Protein AF-A0AAU4ZSV8-F1 (afdb_monomer)

Foldseek 3Di:
DDDDDDDDDDDDDDDDDDDDDDDDDDDDDDDDDDDDDDDDDDDDDDPDDDDPDDDDADPPFFKKWWFQFWDDDPHATLAGGATDIFDFLFEEEEEEDPSLNSVVVVCQLQLVDATPDTWIDGHPDTSHNPHNVVSLVQQEFEDDPDLPADQQDALLVSLLVLCPSVDPDDPVCVVVVPPVNVVVVVVLSVLLCVLCVLLVNNVRRGPGLNPDDPLSSLSSSVSSRVSSVGQEYEAEASCPPHDPVSSVSNLVSLQCCSVVSSHTYYYYDHPLVSCLSGGQKYWYGGSNYTDDIGGSVVLVPDPSNVVRVVVVVVVPDPDDDDDDDDDDDDDDDDDDD

Radius of gyration: 32.21 Å; Cα contacts (8 Å, |Δi|>4): 499; chains: 1; bounding box: 97×113×86 Å

Structure (mmCIF, N/CA/C/O backbone):
data_AF-A0AAU4ZSV8-F1
#
_entry.id   AF-A0AAU4ZSV8-F1
#
loop_
_atom_site.group_PDB
_atom_site.id
_atom_site.type_symbol
_atom_site.label_atom_id
_atom_site.label_alt_id
_atom_site.label_comp_id
_atom_site.label_asym_id
_atom_site.label_entity_id
_atom_site.label_seq_id
_atom_site.pdbx_PDB_ins_code
_atom_site.Cartn_x
_atom_site.Cartn_y
_atom_site.Cartn_z
_atom_site.occupancy
_atom_site.B_iso_or_equiv
_atom_site.auth_seq_id
_atom_site.auth_comp_id
_atom_site.auth_asym_id
_atom_site.auth_atom_id
_atom_site.pdbx_PDB_model_num
ATOM 1 N N . MET A 1 1 ? 31.185 29.559 59.739 1.00 32.91 1 MET A N 1
ATOM 2 C CA . MET A 1 1 ? 29.757 29.385 60.068 1.00 32.91 1 MET A CA 1
ATOM 3 C C . MET A 1 1 ? 29.045 28.946 58.800 1.00 32.91 1 MET A C 1
ATOM 5 O O . MET A 1 1 ? 29.068 29.716 57.849 1.00 32.91 1 MET A O 1
ATOM 9 N N . PRO A 1 2 ? 28.489 27.732 58.768 1.00 52.72 2 PRO A N 1
ATOM 10 C CA . PRO A 1 2 ? 29.265 26.474 58.773 1.00 52.72 2 PRO A CA 1
ATOM 11 C C . PRO A 1 2 ? 28.977 25.647 57.489 1.00 52.72 2 PRO A C 1
ATOM 13 O O . PRO A 1 2 ? 27.944 25.868 56.868 1.00 52.72 2 PRO A O 1
ATOM 16 N N . SER A 1 3 ? 29.928 24.905 56.898 1.00 34.00 3 SER A N 1
ATOM 17 C CA . SER A 1 3 ? 30.428 23.557 57.286 1.00 34.00 3 SER A CA 1
ATOM 18 C C . SER A 1 3 ? 29.314 22.492 57.110 1.00 34.00 3 SER A C 1
ATOM 20 O O . SER A 1 3 ? 28.167 22.771 57.426 1.00 34.00 3 SER A O 1
ATOM 22 N N . ASP A 1 4 ? 29.461 21.322 56.481 1.00 36.94 4 ASP A N 1
ATOM 23 C CA . ASP A 1 4 ? 30.492 20.280 56.542 1.00 36.94 4 ASP A CA 1
ATOM 24 C C . ASP A 1 4 ? 30.118 19.172 55.503 1.00 36.94 4 ASP A C 1
ATOM 26 O O . ASP A 1 4 ? 28.938 18.975 55.227 1.00 36.94 4 ASP A O 1
ATOM 30 N N . VAL A 1 5 ? 31.063 18.597 54.740 1.00 38.91 5 VAL A N 1
ATOM 31 C CA . VAL A 1 5 ? 31.735 17.281 54.950 1.00 38.91 5 VAL A CA 1
ATOM 32 C C . VAL A 1 5 ? 31.124 16.124 54.136 1.00 38.91 5 VAL A C 1
ATOM 34 O O . VAL A 1 5 ? 30.004 15.682 54.363 1.00 38.91 5 VAL A O 1
ATOM 37 N N . MET A 1 6 ? 31.937 15.610 53.204 1.00 39.19 6 MET A N 1
ATOM 38 C CA . MET A 1 6 ? 31.910 14.228 52.696 1.00 39.19 6 MET A CA 1
ATOM 39 C C . MET A 1 6 ? 32.447 13.275 53.776 1.00 39.19 6 MET A C 1
ATOM 41 O O . MET A 1 6 ? 33.312 13.683 54.550 1.00 39.19 6 MET A O 1
ATOM 45 N N . PRO A 1 7 ? 32.099 11.981 53.739 1.00 48.94 7 PRO A N 1
ATOM 46 C CA . PRO A 1 7 ? 33.181 11.063 53.383 1.00 48.94 7 PRO A CA 1
ATOM 47 C C . PRO A 1 7 ? 32.778 9.912 52.453 1.00 48.94 7 PRO A C 1
ATOM 49 O O . PRO A 1 7 ? 31.610 9.572 52.277 1.00 48.94 7 PRO A O 1
ATOM 52 N N . SER A 1 8 ? 33.831 9.366 51.854 1.00 37.56 8 SER A N 1
ATOM 53 C CA . SER A 1 8 ? 33.940 8.234 50.946 1.00 37.56 8 SER A CA 1
ATOM 54 C C . SER A 1 8 ? 33.959 6.866 51.647 1.00 37.56 8 SER A C 1
ATOM 56 O O . SER A 1 8 ? 34.106 6.772 52.862 1.00 37.56 8 SER A O 1
ATOM 58 N N . ASP A 1 9 ? 33.935 5.848 50.780 1.00 35.59 9 ASP A N 1
ATOM 59 C CA . ASP A 1 9 ? 34.507 4.495 50.883 1.00 35.59 9 ASP A CA 1
ATOM 60 C C . ASP A 1 9 ? 33.627 3.314 51.307 1.00 35.59 9 ASP A C 1
ATOM 62 O O . ASP A 1 9 ? 33.015 3.280 52.371 1.00 35.59 9 ASP A O 1
ATOM 66 N N . GLY A 1 10 ? 33.679 2.279 50.454 1.00 30.75 10 GLY A N 1
ATOM 67 C CA . GLY A 1 10 ? 33.369 0.899 50.818 1.00 30.75 10 GLY A CA 1
ATOM 68 C C . GLY A 1 10 ? 32.879 -0.003 49.678 1.00 30.75 10 GLY A C 1
ATOM 69 O O . GLY A 1 10 ? 31.715 -0.380 49.660 1.00 30.75 10 GLY A O 1
ATOM 70 N N . THR A 1 11 ? 33.770 -0.416 48.773 1.00 39.50 11 THR A N 1
ATOM 71 C CA . THR A 1 11 ? 33.741 -1.753 48.123 1.00 39.50 11 THR A CA 1
ATOM 72 C C . THR A 1 11 ? 34.948 -2.534 48.660 1.00 39.50 11 THR A C 1
ATOM 74 O O . THR A 1 11 ? 35.960 -1.870 48.917 1.00 39.50 11 THR A O 1
ATOM 77 N N . PRO A 1 12 ? 34.915 -3.876 48.836 1.00 46.34 12 PRO A N 1
ATOM 78 C CA . PRO A 1 12 ? 35.133 -4.786 47.687 1.00 46.34 12 PRO A CA 1
ATOM 79 C C . PRO A 1 12 ? 34.510 -6.214 47.784 1.00 46.34 12 PRO A C 1
ATOM 81 O O . PRO A 1 12 ? 34.079 -6.611 48.860 1.00 46.34 12 PRO A O 1
ATOM 84 N N . SER A 1 13 ? 34.514 -6.926 46.630 1.00 34.72 13 SER A N 1
ATOM 85 C CA . SER A 1 13 ? 34.802 -8.377 46.362 1.00 34.72 13 SER A CA 1
ATOM 86 C C . SER A 1 13 ? 34.185 -9.481 47.242 1.00 34.72 13 SER A C 1
ATOM 88 O O . SER A 1 13 ? 34.079 -9.310 48.445 1.00 34.72 13 SER A O 1
ATOM 90 N N . ASP A 1 14 ? 33.906 -10.720 46.837 1.00 35.28 14 ASP A N 1
ATOM 91 C CA . ASP A 1 14 ? 33.955 -11.577 45.635 1.00 35.28 14 ASP A CA 1
ATOM 92 C C . ASP A 1 14 ? 33.263 -12.893 46.098 1.00 35.28 14 ASP A C 1
ATOM 94 O O . ASP A 1 14 ? 33.242 -13.150 47.302 1.00 35.28 14 ASP A O 1
ATOM 98 N N . ASP A 1 15 ? 32.683 -13.696 45.196 1.00 33.19 15 ASP A N 1
ATOM 99 C CA . ASP A 1 15 ? 32.822 -15.176 45.151 1.00 33.19 15 ASP A CA 1
ATOM 100 C C . ASP A 1 15 ? 31.687 -15.865 44.365 1.00 33.19 15 ASP A C 1
ATOM 102 O O . ASP A 1 15 ? 30.515 -15.885 44.745 1.00 33.19 15 ASP A O 1
ATOM 106 N N . GLU A 1 16 ? 32.100 -16.477 43.256 1.00 37.03 16 GLU A N 1
ATOM 107 C CA . GLU A 1 16 ? 31.465 -17.596 42.544 1.00 37.03 16 GLU A CA 1
ATOM 108 C C . GLU A 1 16 ? 31.537 -18.880 43.412 1.00 37.03 16 GLU A C 1
ATOM 110 O O . GLU A 1 16 ? 32.398 -18.946 44.296 1.00 37.03 16 GLU A O 1
ATOM 115 N N . PRO A 1 17 ? 30.710 -19.932 43.193 1.00 44.22 17 PRO A N 1
ATOM 116 C CA . PRO A 1 17 ? 31.044 -20.894 42.124 1.00 44.22 17 PRO A CA 1
ATOM 117 C C . PRO A 1 17 ? 29.861 -21.651 41.456 1.00 44.22 17 PRO A C 1
ATOM 119 O O . PRO A 1 17 ? 28.864 -21.998 42.090 1.00 44.22 17 PRO A O 1
ATOM 122 N N . ASP A 1 18 ? 30.047 -22.011 40.180 1.00 40.09 18 ASP A N 1
ATOM 123 C CA . ASP A 1 18 ? 29.490 -23.210 39.510 1.00 40.09 18 ASP A CA 1
ATOM 124 C C . ASP A 1 18 ? 30.237 -24.474 40.000 1.00 40.09 18 ASP A C 1
ATOM 126 O O . ASP A 1 18 ? 31.448 -24.396 40.245 1.00 40.09 18 ASP A O 1
ATOM 130 N N . PRO A 1 19 ? 29.576 -25.641 40.191 1.00 43.97 19 PRO A N 1
ATOM 131 C CA . PRO A 1 19 ? 29.863 -26.741 39.254 1.00 43.97 19 PRO A CA 1
ATOM 132 C C . PRO A 1 19 ? 28.740 -27.793 39.018 1.00 43.97 19 PRO A C 1
ATOM 134 O O . PRO A 1 19 ? 28.070 -28.265 39.935 1.00 43.97 19 PRO A O 1
ATOM 137 N N . ALA A 1 20 ? 28.749 -28.324 37.786 1.00 33.97 20 ALA A N 1
ATOM 138 C CA . ALA A 1 20 ? 28.689 -29.755 37.407 1.00 33.97 20 ALA A CA 1
ATOM 139 C C . ALA A 1 20 ? 27.344 -30.515 37.219 1.00 33.97 20 ALA A C 1
ATOM 141 O O . ALA A 1 20 ? 26.600 -30.831 38.143 1.00 33.97 20 ALA A O 1
ATOM 142 N N . ARG A 1 21 ? 27.168 -31.010 35.976 1.00 37.53 21 ARG A N 1
ATOM 143 C CA . ARG A 1 21 ? 26.651 -32.360 35.623 1.00 37.53 21 ARG A CA 1
ATOM 144 C C . ARG A 1 21 ? 27.741 -33.407 35.946 1.00 37.53 21 ARG A C 1
ATOM 146 O O . ARG A 1 21 ? 28.908 -33.046 35.785 1.00 37.53 21 ARG A O 1
ATOM 153 N N . PRO A 1 22 ? 27.445 -34.675 36.321 1.00 42.78 22 PRO A N 1
ATOM 154 C CA . PRO A 1 22 ? 27.012 -35.719 35.362 1.00 42.78 22 PRO A CA 1
ATOM 155 C C . PRO A 1 22 ? 26.099 -36.814 35.979 1.00 42.78 22 PRO A C 1
ATOM 157 O O . PRO A 1 22 ? 25.961 -36.892 37.191 1.00 42.78 22 PRO A O 1
ATOM 160 N N . ASP A 1 23 ? 25.452 -37.667 35.174 1.00 31.78 23 ASP A N 1
ATOM 161 C CA . ASP A 1 23 ? 25.856 -39.081 35.052 1.00 31.78 23 ASP A CA 1
ATOM 162 C C . ASP A 1 23 ? 24.967 -39.860 34.068 1.00 31.78 23 ASP A C 1
ATOM 164 O O . ASP A 1 23 ? 23.763 -39.646 33.927 1.00 31.78 23 ASP A O 1
ATOM 168 N N . SER A 1 24 ? 25.621 -40.790 33.391 1.00 33.59 24 SER A N 1
ATOM 169 C CA . SER A 1 24 ? 25.102 -41.729 32.411 1.00 33.59 24 SER A CA 1
ATOM 170 C C . SER A 1 24 ? 25.393 -43.136 32.917 1.00 33.59 24 SER A C 1
ATOM 172 O O . SER A 1 24 ? 26.557 -43.495 33.052 1.00 33.59 24 SER A O 1
ATOM 174 N N . ARG A 1 25 ? 24.357 -43.950 33.134 1.00 32.38 25 ARG A N 1
ATOM 175 C CA . ARG A 1 25 ? 24.425 -45.419 33.266 1.00 32.38 25 ARG A CA 1
ATOM 176 C C . ARG A 1 25 ? 23.140 -45.966 32.640 1.00 32.38 25 ARG A C 1
ATOM 178 O O . ARG A 1 25 ? 22.057 -45.562 33.042 1.00 32.38 25 ARG A O 1
ATOM 185 N N . GLN A 1 26 ? 23.183 -46.589 31.461 1.00 34.34 26 GLN A N 1
ATOM 186 C CA . GLN A 1 26 ? 23.530 -47.999 31.238 1.00 34.34 26 GLN A CA 1
ATOM 187 C C . GLN A 1 26 ? 22.908 -48.920 32.288 1.00 34.34 26 GLN A C 1
ATOM 189 O O . GLN A 1 26 ? 23.418 -49.004 33.396 1.00 34.34 26 GLN A O 1
ATOM 194 N N . ASP A 1 27 ? 21.871 -49.651 31.878 1.00 30.72 27 ASP A N 1
ATOM 195 C CA . ASP A 1 27 ? 21.850 -51.086 32.123 1.00 30.72 27 ASP A CA 1
ATOM 196 C C . ASP A 1 27 ? 21.334 -51.834 30.891 1.00 30.72 27 ASP A C 1
ATOM 198 O O . ASP A 1 27 ? 20.371 -51.451 30.224 1.00 30.72 27 ASP A O 1
ATOM 202 N N . LEU A 1 28 ? 22.113 -52.859 30.570 1.00 32.75 28 LEU A N 1
ATOM 203 C CA . LEU A 1 28 ? 22.012 -53.801 29.470 1.00 32.75 28 LEU A CA 1
ATOM 204 C C . LEU A 1 28 ? 21.255 -55.050 29.960 1.00 32.75 28 LEU A C 1
ATOM 206 O O . LEU A 1 28 ? 21.033 -55.223 31.155 1.00 32.75 28 LEU A O 1
ATOM 210 N N . THR A 1 29 ? 21.054 -55.994 29.034 1.00 32.53 29 THR A N 1
ATOM 211 C CA . THR A 1 29 ? 20.611 -57.397 29.226 1.00 32.53 29 THR A CA 1
ATOM 212 C C . THR A 1 29 ? 19.084 -57.560 29.257 1.00 32.53 29 THR A C 1
ATOM 214 O O . THR A 1 29 ? 18.384 -56.775 29.874 1.00 32.53 29 THR A O 1
ATOM 217 N N . THR A 1 30 ? 18.441 -58.503 28.566 1.00 31.06 30 THR A N 1
ATOM 218 C CA . THR A 1 30 ? 18.839 -59.721 27.829 1.00 31.06 30 THR A CA 1
ATOM 219 C C . THR A 1 30 ? 17.576 -60.110 27.034 1.00 31.06 30 THR A C 1
ATOM 221 O O . THR A 1 30 ? 16.474 -60.021 27.557 1.00 31.06 30 THR A O 1
ATOM 224 N N . GLY A 1 31 ? 17.624 -60.382 25.731 1.00 28.80 31 GLY A N 1
ATOM 225 C CA . GLY A 1 31 ? 17.992 -61.688 25.190 1.00 28.80 31 GLY A CA 1
ATOM 226 C C . GLY A 1 31 ? 16.752 -62.568 24.964 1.00 28.80 31 GLY A C 1
ATOM 227 O O . GLY A 1 31 ? 16.153 -63.035 25.923 1.00 28.80 31 GLY A O 1
ATOM 228 N N . SER A 1 32 ? 16.377 -62.814 23.706 1.00 33.34 32 SER A N 1
ATOM 229 C CA . SER A 1 32 ? 16.295 -64.168 23.119 1.00 33.34 32 SER A CA 1
ATOM 230 C C . SER A 1 32 ? 15.542 -64.184 21.784 1.00 33.34 32 SER A C 1
ATOM 232 O O . SER A 1 32 ? 14.409 -63.730 21.650 1.00 33.34 32 SER A O 1
ATOM 234 N N . ASP A 1 33 ? 16.251 -64.728 20.798 1.00 35.62 33 ASP A N 1
ATOM 235 C CA . ASP A 1 33 ? 15.819 -65.135 19.468 1.00 35.62 33 ASP A CA 1
ATOM 236 C C . ASP A 1 33 ? 14.618 -66.092 19.469 1.00 35.62 33 ASP A C 1
ATOM 238 O O . ASP A 1 33 ? 14.484 -66.929 20.359 1.00 35.62 33 ASP A O 1
ATOM 242 N N . THR A 1 34 ? 13.836 -66.089 18.380 1.00 36.25 34 THR A N 1
ATOM 243 C CA . THR A 1 34 ? 13.735 -67.259 17.472 1.00 36.25 34 THR A CA 1
ATOM 244 C C . THR A 1 34 ? 12.861 -66.987 16.233 1.00 36.25 34 THR A C 1
ATOM 246 O O . THR A 1 34 ? 11.638 -67.005 16.260 1.00 36.25 34 THR A O 1
ATOM 249 N N . ASN A 1 35 ? 13.548 -66.748 15.114 1.00 32.19 35 ASN A N 1
ATOM 250 C CA . ASN A 1 35 ? 13.388 -67.361 13.785 1.00 32.19 35 ASN A CA 1
ATOM 251 C C . ASN A 1 35 ? 12.066 -68.093 13.408 1.00 32.19 35 ASN A C 1
ATOM 253 O O . ASN A 1 35 ? 11.817 -69.189 13.911 1.00 32.19 35 ASN A O 1
ATOM 257 N N . ARG A 1 36 ? 11.371 -67.628 12.348 1.00 32.12 36 ARG A N 1
ATOM 258 C CA . ARG A 1 36 ? 11.059 -68.456 11.149 1.00 32.12 36 ARG A CA 1
ATOM 259 C C . ARG A 1 36 ? 10.462 -67.675 9.962 1.00 32.12 36 ARG A C 1
ATOM 261 O O . ARG A 1 36 ? 9.366 -67.145 10.046 1.00 32.12 36 ARG A O 1
ATOM 268 N N . SER A 1 37 ? 11.208 -67.720 8.853 1.00 33.19 37 SER A N 1
ATOM 269 C CA . SER A 1 37 ? 10.811 -68.038 7.461 1.00 33.19 37 SER A CA 1
ATOM 270 C C . SER A 1 37 ? 9.608 -67.340 6.785 1.00 33.19 37 SER A C 1
ATOM 272 O O . SER A 1 37 ? 8.468 -67.478 7.208 1.00 33.19 37 SER A O 1
ATOM 274 N N . GLY A 1 38 ? 9.886 -66.687 5.641 1.00 31.36 38 GLY A N 1
ATOM 275 C CA . GLY A 1 38 ? 8.935 -65.964 4.772 1.00 31.36 38 GLY A CA 1
ATOM 276 C C . GLY A 1 38 ? 7.914 -66.818 3.992 1.00 31.36 38 GLY A C 1
ATOM 277 O O . GLY A 1 38 ? 7.839 -68.032 4.178 1.00 31.36 38 GLY A O 1
ATOM 278 N N . PRO A 1 39 ? 7.131 -66.186 3.090 1.00 40.00 39 PRO A N 1
ATOM 279 C CA . PRO A 1 39 ? 7.634 -66.004 1.725 1.00 40.00 39 PRO A CA 1
ATOM 280 C C . PRO A 1 39 ? 7.344 -64.630 1.088 1.00 40.00 39 PRO A C 1
ATOM 282 O O . PRO A 1 39 ? 6.506 -63.843 1.517 1.00 40.00 39 PRO A O 1
ATOM 285 N N . THR A 1 40 ? 8.076 -64.387 0.006 1.00 37.94 40 THR A N 1
ATOM 286 C CA . THR A 1 40 ? 8.015 -63.275 -0.943 1.00 37.94 40 THR A CA 1
ATOM 287 C C . THR A 1 40 ? 6.647 -63.111 -1.617 1.00 37.94 40 THR A C 1
ATOM 289 O O . THR A 1 40 ? 6.155 -64.041 -2.253 1.00 37.94 40 THR A O 1
ATOM 292 N N . ARG A 1 41 ? 6.086 -61.889 -1.604 1.00 34.31 41 ARG A N 1
ATOM 293 C CA . ARG A 1 41 ? 5.177 -61.399 -2.656 1.00 34.31 41 ARG A CA 1
ATOM 294 C C . ARG A 1 41 ? 5.368 -59.903 -2.938 1.00 34.31 41 ARG A C 1
ATOM 296 O O . ARG A 1 41 ? 5.374 -59.067 -2.046 1.00 34.31 41 ARG A O 1
ATOM 303 N N . SER A 1 42 ? 5.543 -59.662 -4.232 1.00 32.81 42 SER A N 1
ATOM 304 C CA . SER A 1 42 ? 5.572 -58.433 -5.025 1.00 32.81 42 SER A CA 1
ATOM 305 C C . SER A 1 42 ? 4.822 -57.202 -4.490 1.00 32.81 42 SER A C 1
ATOM 307 O O . SER A 1 42 ? 3.629 -57.272 -4.208 1.00 32.81 42 SER A O 1
ATOM 309 N N . GLY A 1 43 ? 5.546 -56.074 -4.489 1.00 36.56 43 GLY A N 1
ATOM 310 C CA . GLY A 1 43 ? 5.166 -54.811 -5.131 1.00 36.56 43 GLY A CA 1
ATOM 311 C C . GLY A 1 43 ? 3.946 -54.069 -4.603 1.00 36.56 43 GLY A C 1
ATOM 312 O O . GLY A 1 43 ? 2.842 -54.434 -4.966 1.00 36.56 43 GLY A O 1
ATOM 313 N N . HIS A 1 44 ? 4.172 -52.971 -3.873 1.00 37.09 44 HIS A N 1
ATOM 314 C CA . HIS A 1 44 ? 3.361 -51.742 -3.886 1.00 37.09 44 HIS A CA 1
ATOM 315 C C . HIS A 1 44 ? 4.271 -50.579 -3.451 1.00 37.09 44 HIS A C 1
ATOM 317 O O . HIS A 1 44 ? 4.498 -50.340 -2.265 1.00 37.09 44 HIS A O 1
ATOM 323 N N . THR A 1 45 ? 4.853 -49.889 -4.430 1.00 40.31 45 THR A N 1
ATOM 324 C CA . THR A 1 45 ? 5.432 -48.555 -4.257 1.00 40.31 45 THR A CA 1
ATOM 325 C C . THR A 1 45 ? 4.317 -47.606 -3.827 1.00 40.31 45 THR A C 1
ATOM 327 O O . THR A 1 45 ? 3.246 -47.570 -4.430 1.00 40.31 45 THR A O 1
ATOM 330 N N . ARG A 1 46 ? 4.562 -46.870 -2.743 1.00 38.75 46 ARG A N 1
ATOM 331 C CA . ARG A 1 46 ? 3.696 -45.791 -2.263 1.00 38.75 46 ARG A CA 1
ATOM 332 C C . ARG A 1 46 ? 3.578 -44.741 -3.377 1.00 38.75 46 ARG A C 1
ATOM 334 O O . ARG A 1 46 ? 4.624 -44.365 -3.902 1.00 38.75 46 ARG A O 1
ATOM 341 N N . PRO A 1 47 ? 2.380 -44.261 -3.747 1.00 41.84 47 PRO A N 1
ATOM 342 C CA . PRO A 1 47 ? 2.307 -43.034 -4.512 1.00 41.84 47 PRO A CA 1
ATOM 343 C C . PRO A 1 47 ? 2.706 -41.883 -3.591 1.00 41.84 47 PRO A C 1
ATOM 345 O O . PRO A 1 47 ? 2.198 -41.766 -2.472 1.00 41.84 47 PRO A O 1
ATOM 348 N N . ASP A 1 48 ? 3.665 -41.098 -4.071 1.00 43.16 48 ASP A N 1
ATOM 349 C CA . ASP A 1 48 ? 4.083 -39.823 -3.510 1.00 43.16 48 ASP A CA 1
ATOM 350 C C . ASP A 1 48 ? 2.867 -38.980 -3.125 1.00 43.16 48 ASP A C 1
ATOM 352 O O . ASP A 1 48 ? 1.914 -38.827 -3.895 1.00 43.16 48 ASP A O 1
ATOM 356 N N . SER A 1 49 ? 2.906 -38.436 -1.911 1.00 42.47 49 SER A N 1
ATOM 357 C CA . SER A 1 49 ? 1.980 -37.398 -1.481 1.00 42.47 49 SER A CA 1
ATOM 358 C C . SER A 1 49 ? 2.018 -36.249 -2.496 1.00 42.47 49 SER A C 1
ATOM 360 O O . SER A 1 49 ? 3.116 -35.818 -2.862 1.00 42.47 49 SER A O 1
ATOM 362 N N . PRO A 1 50 ? 0.866 -35.732 -2.954 1.00 43.75 50 PRO A N 1
ATOM 363 C CA . PRO A 1 50 ? 0.867 -34.584 -3.843 1.00 43.75 50 PRO A CA 1
ATOM 364 C C . PRO A 1 50 ? 1.489 -33.371 -3.123 1.00 43.75 50 PRO A C 1
ATOM 366 O O . PRO A 1 50 ? 1.391 -33.270 -1.893 1.00 43.75 50 PRO A O 1
ATOM 369 N N . PRO A 1 51 ? 2.151 -32.459 -3.861 1.00 45.31 51 PRO A N 1
ATOM 370 C CA . PRO A 1 51 ? 2.632 -31.197 -3.302 1.00 45.31 51 PRO A CA 1
ATOM 371 C C . PRO A 1 51 ? 1.464 -30.428 -2.661 1.00 45.31 51 PRO A C 1
ATOM 373 O O . PRO A 1 51 ? 0.318 -30.641 -3.065 1.00 45.31 51 PRO A O 1
ATOM 376 N N . PRO A 1 52 ? 1.722 -29.559 -1.663 1.00 42.25 52 PRO A N 1
ATOM 377 C CA . PRO A 1 52 ? 0.661 -28.861 -0.946 1.00 42.25 52 PRO A CA 1
ATOM 378 C C . PRO A 1 52 ? -0.238 -28.126 -1.942 1.00 42.25 52 PRO A C 1
ATOM 380 O O . PRO A 1 52 ? 0.237 -27.300 -2.724 1.00 42.25 52 PRO A O 1
ATOM 383 N N . GLU A 1 53 ? -1.523 -28.488 -1.935 1.00 37.41 53 GLU A N 1
ATOM 384 C CA . GLU A 1 53 ? -2.553 -27.887 -2.772 1.00 37.41 53 GLU A CA 1
ATOM 385 C C . GLU A 1 53 ? -2.519 -26.369 -2.608 1.00 37.41 53 GLU A C 1
ATOM 387 O O . GLU A 1 53 ? -2.622 -25.829 -1.506 1.00 37.41 53 GLU A O 1
ATOM 392 N N . SER A 1 54 ? -2.340 -25.694 -3.741 1.00 45.97 54 SER A N 1
ATOM 393 C CA . SER A 1 54 ? -2.414 -24.250 -3.863 1.00 45.97 54 SER A CA 1
ATOM 394 C C . SER A 1 54 ? -3.710 -23.741 -3.246 1.00 45.97 54 SER A C 1
ATOM 396 O O . SER A 1 54 ? -4.792 -24.203 -3.616 1.00 45.97 54 SER A O 1
ATOM 398 N N . THR A 1 55 ? -3.596 -22.763 -2.354 1.00 41.09 55 THR A N 1
ATOM 399 C CA . THR A 1 55 ? -4.703 -22.006 -1.777 1.00 41.09 55 THR A CA 1
ATOM 400 C C . THR A 1 55 ? -5.660 -21.561 -2.884 1.00 41.09 55 THR A C 1
ATOM 402 O O . THR A 1 55 ? -5.329 -20.701 -3.701 1.00 41.09 55 THR A O 1
ATOM 405 N N . SER A 1 56 ? -6.832 -22.189 -2.952 1.00 40.00 56 SER A N 1
ATOM 406 C CA . SER A 1 56 ? -7.908 -21.804 -3.866 1.00 40.00 56 SER A CA 1
ATOM 407 C C . SER A 1 56 ? -8.236 -20.317 -3.663 1.00 40.00 56 SER A C 1
ATOM 409 O O . SER A 1 56 ? -8.354 -19.899 -2.508 1.00 40.00 56 SER A O 1
ATOM 411 N N . PRO A 1 57 ? -8.395 -19.504 -4.723 1.00 43.31 57 PRO A N 1
ATOM 412 C CA . PRO A 1 57 ? -8.737 -18.096 -4.564 1.00 43.31 57 PRO A CA 1
ATOM 413 C C . PRO A 1 57 ? -10.085 -17.959 -3.849 1.00 43.31 57 PRO A C 1
ATOM 415 O O . PRO A 1 57 ? -11.073 -18.585 -4.237 1.00 43.31 57 PRO A O 1
ATOM 418 N N . SER A 1 58 ? -10.126 -17.127 -2.807 1.00 46.81 58 SER A N 1
ATOM 419 C CA . SER A 1 58 ? -11.367 -16.722 -2.149 1.00 46.81 58 SER A CA 1
ATOM 420 C C . SER A 1 58 ? -12.305 -16.089 -3.193 1.00 46.81 58 SER A C 1
ATOM 422 O O . SER A 1 58 ? -11.895 -15.130 -3.850 1.00 46.81 58 SER A O 1
ATOM 424 N N . PRO A 1 59 ? -13.547 -16.578 -3.366 1.00 52.56 59 PRO A N 1
ATOM 425 C CA . PRO A 1 59 ? -14.418 -16.206 -4.490 1.00 52.56 59 PRO A CA 1
ATOM 426 C C . PRO A 1 59 ? -14.864 -14.728 -4.530 1.00 52.56 59 PRO A C 1
ATOM 428 O O . PRO A 1 59 ? -15.438 -14.308 -5.531 1.00 52.56 59 PRO A O 1
ATOM 431 N N . ASP A 1 60 ? -14.583 -13.931 -3.492 1.00 76.44 60 ASP A N 1
ATOM 432 C CA . ASP A 1 60 ? -15.040 -12.536 -3.361 1.00 76.44 60 ASP A CA 1
ATOM 433 C C . ASP A 1 60 ? -14.014 -11.459 -3.770 1.00 76.44 60 ASP A C 1
ATOM 435 O O . ASP A 1 60 ? -14.371 -10.276 -3.860 1.00 76.44 60 ASP A O 1
ATOM 439 N N . VAL A 1 61 ? -12.748 -11.817 -4.028 1.00 87.38 61 VAL A N 1
ATOM 440 C CA . VAL A 1 61 ? -11.742 -10.837 -4.474 1.00 87.38 61 VAL A CA 1
ATOM 441 C C . VAL A 1 61 ? -11.638 -10.832 -5.994 1.00 87.38 61 VAL A C 1
ATOM 443 O O . VAL A 1 61 ? -11.280 -11.847 -6.588 1.00 87.38 61 VAL A O 1
ATOM 446 N N . PRO A 1 62 ? -11.917 -9.700 -6.658 1.00 92.88 62 PRO A N 1
ATOM 447 C CA . PRO A 1 62 ? -11.786 -9.636 -8.100 1.00 92.88 62 PRO A CA 1
ATOM 448 C C . PRO A 1 62 ? -10.310 -9.505 -8.522 1.00 92.88 62 PRO A C 1
ATOM 450 O O . PRO A 1 62 ? -9.514 -8.887 -7.807 1.00 92.88 62 PRO A O 1
ATOM 453 N N . PRO A 1 63 ? -9.926 -10.048 -9.690 1.00 95.94 63 PRO A N 1
ATOM 454 C CA . PRO A 1 63 ? -8.602 -9.819 -10.259 1.00 95.94 63 PRO A CA 1
ATOM 455 C C . PRO A 1 63 ? -8.438 -8.356 -10.691 1.00 95.94 63 PRO A C 1
ATOM 457 O O . PRO A 1 63 ? -9.416 -7.680 -11.028 1.00 95.94 63 PRO A O 1
ATOM 460 N N . LEU A 1 64 ? -7.191 -7.884 -10.739 1.00 97.94 64 LEU A N 1
ATOM 461 C CA . LEU A 1 64 ? -6.832 -6.624 -11.392 1.00 97.94 64 LEU A CA 1
ATOM 462 C C . LEU A 1 64 ? -6.131 -6.940 -12.714 1.00 97.94 64 LEU A C 1
ATOM 464 O O . LEU A 1 64 ? -5.106 -7.618 -12.716 1.00 97.94 64 LEU A O 1
ATOM 468 N N . HIS A 1 65 ? -6.646 -6.415 -13.818 1.00 98.25 65 HIS A N 1
ATOM 469 C CA . HIS A 1 65 ? -6.023 -6.510 -15.133 1.00 98.25 65 HIS A CA 1
ATOM 470 C C . HIS A 1 65 ? -5.539 -5.135 -15.573 1.00 98.25 65 HIS A C 1
ATOM 472 O O . HIS A 1 65 ? -6.331 -4.201 -15.679 1.00 98.25 65 HIS A O 1
ATOM 478 N N . VAL A 1 66 ? -4.250 -5.028 -15.867 1.00 98.19 66 VAL A N 1
ATOM 479 C CA . VAL A 1 66 ? -3.643 -3.863 -16.508 1.00 98.19 66 VAL A CA 1
ATOM 480 C C . VAL A 1 66 ? -3.323 -4.263 -17.940 1.00 98.19 66 VAL A C 1
ATOM 482 O O . VAL A 1 66 ? -2.647 -5.270 -18.141 1.00 98.19 66 VAL A O 1
ATOM 485 N N . ARG A 1 67 ? -3.865 -3.528 -18.917 1.00 97.81 67 ARG A N 1
ATOM 486 C CA . ARG A 1 67 ? -3.759 -3.862 -20.343 1.00 97.81 67 ARG A CA 1
ATOM 487 C C . ARG A 1 67 ? -3.253 -2.689 -21.158 1.00 97.81 67 ARG A C 1
ATOM 489 O O . ARG A 1 67 ? -3.883 -1.627 -21.122 1.00 97.81 67 ARG A O 1
ATOM 496 N N . GLU A 1 68 ? -2.165 -2.901 -21.889 1.00 97.38 68 GLU A N 1
ATOM 497 C CA . GLU A 1 68 ? -1.499 -1.935 -22.770 1.00 97.38 68 GLU A CA 1
ATOM 498 C C . GLU A 1 68 ? -1.378 -0.534 -22.136 1.00 97.38 68 GLU A C 1
ATOM 500 O O . GLU A 1 68 ? -1.512 0.504 -22.799 1.00 97.38 68 GLU A O 1
ATOM 505 N N . LEU A 1 69 ? -1.154 -0.481 -20.818 1.00 97.88 69 LEU A N 1
ATOM 506 C CA . LEU A 1 69 ? -1.251 0.754 -20.055 1.00 97.88 69 LEU A CA 1
ATOM 507 C C . LEU A 1 69 ? -0.155 1.721 -20.491 1.00 97.88 69 LEU A C 1
ATOM 509 O O . LEU A 1 69 ? 1.035 1.473 -20.304 1.00 97.88 69 LEU A O 1
ATOM 513 N N . THR A 1 70 ? -0.582 2.857 -21.035 1.00 97.44 70 THR A N 1
ATOM 514 C CA . THR A 1 70 ? 0.308 3.888 -21.560 1.00 97.44 70 THR A CA 1
ATOM 515 C C . THR A 1 70 ? 0.019 5.217 -20.885 1.00 97.44 70 THR A C 1
ATOM 517 O O . THR A 1 70 ? -1.130 5.659 -20.829 1.00 97.44 70 THR A O 1
ATOM 520 N N . VAL A 1 71 ? 1.059 5.894 -20.400 1.00 96.88 71 VAL A N 1
ATOM 521 C CA . VAL A 1 71 ? 0.957 7.212 -19.756 1.00 96.88 71 VAL A CA 1
ATOM 522 C C . VAL A 1 71 ? 2.008 8.144 -20.336 1.00 96.88 71 VAL A C 1
ATOM 524 O O . VAL A 1 71 ? 3.201 7.843 -20.305 1.00 96.88 71 VAL A O 1
ATOM 527 N N . ARG A 1 72 ? 1.568 9.301 -20.837 1.00 96.00 72 ARG A N 1
ATOM 528 C CA . ARG A 1 72 ? 2.437 10.336 -21.405 1.00 96.00 72 ARG A CA 1
ATOM 529 C C . ARG A 1 72 ? 2.277 11.668 -20.674 1.00 96.00 72 ARG A C 1
ATOM 531 O O . ARG A 1 72 ? 1.159 12.128 -20.459 1.00 96.00 72 ARG A O 1
ATOM 538 N N . PHE A 1 73 ? 3.396 12.317 -20.366 1.00 92.81 73 PHE A N 1
ATOM 539 C CA . PHE A 1 73 ? 3.462 13.650 -19.764 1.00 92.81 73 PHE A CA 1
ATOM 540 C C . PHE A 1 73 ? 4.280 14.582 -20.649 1.00 92.81 73 PHE A C 1
ATOM 542 O O . PHE A 1 73 ? 5.479 14.379 -20.795 1.00 92.81 73 PHE A O 1
ATOM 549 N N . ALA A 1 74 ? 3.649 15.608 -21.227 1.00 87.69 74 ALA A N 1
ATOM 550 C CA . ALA A 1 74 ? 4.336 16.681 -21.961 1.00 87.69 74 ALA A CA 1
ATOM 551 C C . ALA A 1 74 ? 5.435 16.194 -22.944 1.00 87.69 74 ALA A C 1
ATOM 553 O O . ALA A 1 74 ? 6.499 16.795 -23.045 1.00 87.69 74 ALA A O 1
ATOM 554 N N . GLY A 1 75 ? 5.181 15.087 -23.655 1.00 84.62 75 GLY A N 1
ATOM 555 C CA . GLY A 1 75 ? 6.114 14.481 -24.618 1.00 84.62 75 GLY A CA 1
ATOM 556 C C . GLY A 1 75 ? 6.969 13.322 -24.083 1.00 84.62 75 GLY A C 1
ATOM 557 O O . GLY A 1 75 ? 7.507 12.565 -24.885 1.00 84.62 75 GLY A O 1
ATOM 558 N N . LEU A 1 76 ? 7.044 13.116 -22.766 1.00 91.62 76 LEU A N 1
ATOM 559 C CA . LEU A 1 76 ? 7.692 11.960 -22.140 1.00 91.62 76 LEU A CA 1
ATOM 560 C C . LEU A 1 76 ? 6.702 10.797 -22.002 1.00 91.62 76 LEU A C 1
ATOM 562 O O . LEU A 1 76 ? 5.617 10.970 -21.449 1.00 91.62 76 LEU A O 1
ATOM 566 N N . THR A 1 77 ? 7.084 9.601 -22.450 1.00 94.62 77 THR A N 1
ATOM 567 C CA . THR A 1 77 ? 6.309 8.374 -22.201 1.00 94.62 77 THR A CA 1
ATOM 568 C C . THR A 1 77 ? 6.798 7.738 -20.904 1.00 94.62 77 THR A C 1
ATOM 570 O O . THR A 1 77 ? 7.912 7.236 -20.848 1.00 94.62 77 THR A O 1
ATOM 573 N N . ALA A 1 78 ? 5.984 7.815 -19.850 1.00 95.88 78 ALA A N 1
ATOM 574 C CA . ALA A 1 78 ? 6.315 7.302 -18.520 1.00 95.88 78 ALA A CA 1
ATOM 575 C C . ALA A 1 78 ? 5.905 5.836 -18.323 1.00 95.88 78 ALA A C 1
ATOM 577 O O . ALA A 1 78 ? 6.499 5.148 -17.498 1.00 95.88 78 ALA A O 1
ATOM 578 N N . LEU A 1 79 ? 4.885 5.382 -19.055 1.00 97.38 79 LEU A N 1
ATOM 579 C CA . LEU A 1 79 ? 4.527 3.975 -19.225 1.00 97.38 79 LEU A CA 1
ATOM 580 C C . LEU A 1 79 ? 4.194 3.745 -20.695 1.00 97.38 79 LEU A C 1
ATOM 582 O O . LEU A 1 79 ? 3.513 4.584 -21.291 1.00 97.38 79 LEU A O 1
ATOM 586 N N . ASP A 1 80 ? 4.657 2.637 -21.255 1.00 97.44 80 ASP A N 1
ATOM 587 C CA . ASP A 1 80 ? 4.532 2.297 -22.669 1.00 97.44 80 ASP A CA 1
ATOM 588 C C . ASP A 1 80 ? 4.021 0.862 -22.812 1.00 97.44 80 ASP A C 1
ATOM 590 O O . ASP A 1 80 ? 4.789 -0.082 -22.635 1.00 97.44 80 ASP A O 1
ATOM 594 N N . ALA A 1 81 ? 2.718 0.726 -23.086 1.00 96.94 81 ALA A N 1
ATOM 595 C CA . ALA A 1 81 ? 2.024 -0.548 -23.275 1.00 96.94 81 ALA A CA 1
ATOM 596 C C . ALA A 1 81 ? 2.362 -1.608 -22.203 1.00 96.94 81 ALA A C 1
ATOM 598 O O . ALA A 1 81 ? 2.862 -2.686 -22.508 1.00 96.94 81 ALA A O 1
ATOM 599 N N . VAL A 1 82 ? 2.137 -1.275 -20.928 1.00 97.75 82 VAL A N 1
ATOM 600 C CA . VAL A 1 82 ? 2.400 -2.193 -19.809 1.00 97.75 82 VAL A CA 1
ATOM 601 C C . VAL A 1 82 ? 1.211 -3.125 -19.571 1.00 97.75 82 VAL A C 1
ATOM 603 O O . VAL A 1 82 ? 0.085 -2.659 -19.388 1.00 97.75 82 VAL A O 1
ATOM 606 N N . ASP A 1 83 ? 1.489 -4.427 -19.480 1.00 97.50 83 ASP A N 1
ATOM 607 C CA . ASP A 1 83 ? 0.500 -5.489 -19.283 1.00 97.50 83 ASP A CA 1
ATOM 608 C C . ASP A 1 83 ? 0.857 -6.364 -18.081 1.00 97.50 83 ASP A C 1
ATOM 610 O O . ASP A 1 83 ? 1.926 -6.957 -18.047 1.00 97.50 83 ASP A O 1
ATOM 614 N N . PHE A 1 84 ? -0.036 -6.493 -17.102 1.00 97.75 84 PHE A N 1
ATOM 615 C CA . PHE A 1 84 ? 0.112 -7.496 -16.040 1.00 97.75 84 PHE A CA 1
ATOM 616 C C . PHE A 1 84 ? -1.231 -7.795 -15.373 1.00 97.75 84 PHE A C 1
ATOM 618 O O . PHE A 1 84 ? -2.216 -7.067 -15.529 1.00 97.75 84 PHE A O 1
ATOM 625 N N . THR A 1 85 ? -1.289 -8.895 -14.623 1.00 97.81 85 THR A N 1
ATOM 626 C CA . THR A 1 85 ? -2.493 -9.303 -13.891 1.00 97.81 85 THR A CA 1
ATOM 627 C C . THR A 1 85 ? -2.165 -9.621 -12.442 1.00 97.81 85 THR A C 1
ATOM 629 O O . THR A 1 85 ? -1.333 -10.478 -12.165 1.00 97.81 85 THR A O 1
ATOM 632 N N . VAL A 1 86 ? -2.893 -8.989 -11.522 1.00 97.75 86 VAL A N 1
ATOM 633 C CA . VAL A 1 86 ? -2.881 -9.339 -10.099 1.00 97.75 86 VAL A CA 1
ATOM 634 C C . VAL A 1 86 ? -3.963 -10.379 -9.871 1.00 97.75 86 VAL A C 1
ATOM 636 O O . VAL A 1 86 ? -5.148 -10.129 -10.125 1.00 97.75 86 VAL A O 1
ATOM 639 N N . ARG A 1 87 ? -3.561 -11.553 -9.390 1.00 95.81 87 ARG A N 1
ATOM 640 C CA . ARG A 1 87 ? -4.504 -12.627 -9.083 1.00 95.81 87 ARG A CA 1
ATOM 641 C C . ARG A 1 87 ? -5.281 -12.305 -7.789 1.00 95.81 87 ARG A C 1
ATOM 643 O O . ARG A 1 87 ? -4.797 -11.562 -6.925 1.00 95.81 87 ARG A O 1
ATOM 650 N N . PRO A 1 88 ? -6.507 -12.828 -7.638 1.00 95.25 88 PRO A N 1
ATOM 651 C CA . PRO A 1 88 ? -7.258 -12.716 -6.393 1.00 95.25 88 PRO A CA 1
ATOM 652 C C . PRO A 1 88 ? -6.493 -13.289 -5.198 1.00 95.25 88 PRO A C 1
ATOM 654 O O . PRO A 1 88 ? -5.950 -14.388 -5.288 1.00 95.25 88 PRO A O 1
ATOM 657 N N . GLY A 1 89 ? -6.466 -12.562 -4.080 1.00 93.69 89 GLY A N 1
ATOM 658 C CA . GLY A 1 89 ? -5.861 -13.034 -2.831 1.00 93.69 89 GLY A CA 1
ATOM 659 C C . GLY A 1 89 ? -4.341 -13.224 -2.886 1.00 93.69 89 GLY A C 1
ATOM 660 O O . GLY A 1 89 ? -3.788 -13.946 -2.059 1.00 93.69 89 GLY A O 1
ATOM 661 N N . THR A 1 90 ? -3.649 -12.619 -3.854 1.00 95.25 90 THR A N 1
ATOM 662 C CA . THR A 1 90 ? -2.182 -12.679 -3.963 1.00 95.25 90 THR A CA 1
ATOM 663 C C . THR A 1 90 ? -1.527 -11.337 -3.669 1.00 95.25 90 THR A C 1
ATOM 665 O O . THR A 1 90 ? -2.139 -10.278 -3.830 1.00 95.25 90 THR A O 1
ATOM 668 N N . VAL A 1 91 ? -0.254 -11.388 -3.301 1.00 96.50 91 VAL A N 1
ATOM 669 C CA . VAL A 1 91 ? 0.659 -10.252 -3.258 1.00 96.50 91 VAL A CA 1
ATOM 670 C C . VAL A 1 91 ? 1.406 -10.179 -4.589 1.00 96.50 91 VAL A C 1
ATOM 672 O O . VAL A 1 91 ? 2.165 -11.078 -4.946 1.00 96.50 91 VAL A O 1
ATOM 675 N N . HIS A 1 92 ? 1.208 -9.091 -5.323 1.00 97.56 92 HIS A N 1
ATOM 676 C CA . HIS A 1 92 ? 1.877 -8.824 -6.592 1.00 97.56 92 HIS A CA 1
ATOM 677 C C . HIS A 1 92 ? 2.868 -7.679 -6.424 1.00 97.56 92 HIS A C 1
ATOM 679 O O . HIS A 1 92 ? 2.473 -6.554 -6.113 1.00 97.56 92 HIS A O 1
ATOM 685 N N . ALA A 1 93 ? 4.155 -7.944 -6.615 1.00 96.88 93 ALA A N 1
ATOM 686 C CA . ALA A 1 93 ? 5.177 -6.912 -6.527 1.00 96.88 93 ALA A CA 1
ATOM 687 C C . ALA A 1 93 ? 5.402 -6.238 -7.884 1.00 96.88 93 ALA A C 1
ATOM 689 O O . ALA A 1 93 ? 5.563 -6.900 -8.905 1.00 96.88 93 ALA A O 1
ATOM 690 N N . LEU A 1 94 ? 5.457 -4.910 -7.883 1.00 96.25 94 LEU A N 1
ATOM 691 C CA . LEU A 1 94 ? 5.883 -4.095 -9.010 1.00 96.25 94 LEU A CA 1
ATOM 692 C C . LEU A 1 94 ? 7.252 -3.500 -8.686 1.00 96.25 94 LEU A C 1
ATOM 694 O O . LEU A 1 94 ? 7.365 -2.595 -7.857 1.00 96.25 94 LEU A O 1
ATOM 698 N N . ILE A 1 95 ? 8.290 -4.008 -9.339 1.00 93.69 95 ILE A N 1
ATOM 699 C CA . ILE A 1 95 ? 9.683 -3.649 -9.061 1.00 93.69 95 ILE A CA 1
ATOM 700 C C . ILE A 1 95 ? 10.329 -3.001 -10.289 1.00 93.69 95 ILE A C 1
ATOM 702 O O . ILE A 1 95 ? 9.731 -2.917 -11.360 1.00 93.69 95 ILE A O 1
ATOM 706 N N . GLY A 1 96 ? 11.543 -2.491 -10.125 1.00 91.88 96 GLY A N 1
ATOM 707 C CA . GLY A 1 96 ? 12.303 -1.832 -11.184 1.00 91.88 96 GLY A CA 1
ATOM 708 C C . GLY A 1 96 ? 13.223 -0.728 -10.655 1.00 91.88 96 GLY A C 1
ATOM 709 O O . GLY A 1 96 ? 13.035 -0.291 -9.511 1.00 91.88 96 GLY A O 1
ATOM 710 N N . PRO A 1 97 ? 14.166 -0.234 -11.474 1.00 87.94 97 PRO A N 1
ATOM 711 C CA . PRO A 1 97 ? 15.039 0.901 -11.154 1.00 87.94 97 PRO A CA 1
ATOM 712 C C . PRO A 1 97 ? 14.290 2.200 -10.817 1.00 87.94 97 PRO A C 1
ATOM 714 O O . PRO A 1 97 ? 13.062 2.321 -10.986 1.00 87.94 97 PRO A O 1
ATOM 717 N N . ASN A 1 98 ? 15.018 3.209 -10.343 1.00 87.25 98 ASN A N 1
ATOM 718 C CA . ASN A 1 98 ? 14.438 4.533 -10.147 1.00 87.25 98 ASN A CA 1
ATOM 719 C C . ASN A 1 98 ? 14.023 5.136 -11.494 1.00 87.25 98 ASN A C 1
ATOM 721 O O . ASN A 1 98 ? 14.698 4.999 -12.506 1.00 87.25 98 ASN A O 1
ATOM 725 N N . GLY A 1 99 ? 12.847 5.766 -11.533 1.00 86.44 99 GLY A N 1
ATOM 726 C CA . GLY A 1 99 ? 12.296 6.293 -12.787 1.00 86.44 99 GLY A CA 1
ATOM 727 C C . GLY A 1 99 ? 11.711 5.241 -13.742 1.00 86.44 99 GLY A C 1
ATOM 728 O O . GLY A 1 99 ? 11.198 5.612 -14.791 1.00 86.44 99 GLY A O 1
ATOM 729 N N . ALA A 1 100 ? 11.670 3.957 -13.369 1.00 91.12 100 ALA A N 1
ATOM 730 C CA . ALA A 1 100 ? 11.117 2.891 -14.213 1.00 91.12 100 ALA A CA 1
ATOM 731 C C . ALA A 1 100 ? 9.600 2.979 -14.496 1.00 91.12 100 ALA A C 1
ATOM 733 O O . ALA A 1 100 ? 9.089 2.219 -15.311 1.00 91.12 100 ALA A O 1
ATOM 734 N N . GLY A 1 101 ? 8.862 3.869 -13.822 1.00 93.06 101 GLY A N 1
ATOM 735 C CA . GLY A 1 101 ? 7.414 4.050 -14.018 1.00 93.06 101 GLY A CA 1
ATOM 736 C C . GLY A 1 101 ? 6.514 3.424 -12.940 1.00 93.06 101 GLY A C 1
ATOM 737 O O . GLY A 1 101 ? 5.294 3.543 -13.027 1.00 93.06 101 GLY A O 1
ATOM 738 N N . LYS A 1 102 ? 7.078 2.831 -11.878 1.00 94.25 102 LYS A N 1
ATOM 739 C CA . LYS A 1 102 ? 6.330 2.186 -10.771 1.00 94.25 102 LYS A CA 1
ATOM 740 C C . LYS A 1 102 ? 5.287 3.109 -10.124 1.00 94.25 102 LYS A C 1
ATOM 742 O O . LYS A 1 102 ? 4.101 2.786 -10.089 1.00 94.25 102 LYS A O 1
ATOM 747 N N . SER A 1 103 ? 5.707 4.300 -9.687 1.00 92.25 103 SER A N 1
ATOM 748 C CA . SER A 1 103 ? 4.810 5.286 -9.066 1.00 92.25 103 SER A CA 1
ATOM 749 C C . SER A 1 103 ? 3.768 5.817 -10.056 1.00 92.25 103 SER A C 1
ATOM 751 O O . SER A 1 103 ? 2.624 6.060 -9.675 1.00 92.25 103 SER A O 1
ATOM 753 N N . THR A 1 104 ? 4.125 5.942 -11.341 1.00 94.69 104 THR A N 1
ATOM 754 C CA . THR A 1 104 ? 3.185 6.301 -12.416 1.00 94.69 104 THR A CA 1
ATOM 755 C C . THR A 1 104 ? 2.086 5.251 -12.548 1.00 94.69 104 THR A C 1
ATOM 757 O O . THR A 1 104 ? 0.913 5.613 -12.600 1.00 94.69 104 THR A O 1
ATOM 760 N N . CYS A 1 105 ? 2.450 3.965 -12.530 1.00 95.06 105 CYS A N 1
ATOM 761 C CA . CYS A 1 105 ? 1.504 2.850 -12.565 1.00 95.06 105 CYS A CA 1
ATOM 762 C C . CYS A 1 105 ? 0.551 2.917 -11.367 1.00 95.06 105 CYS A C 1
ATOM 764 O O . CYS A 1 105 ? -0.663 2.995 -11.546 1.00 95.06 105 CYS A O 1
ATOM 766 N N . PHE A 1 106 ? 1.087 3.043 -10.151 1.00 94.06 106 PHE A N 1
ATOM 767 C CA . PHE A 1 106 ? 0.287 3.172 -8.927 1.00 94.06 106 PHE A CA 1
ATOM 768 C C . PHE A 1 106 ? -0.659 4.375 -8.940 1.00 94.06 106 PHE A C 1
ATOM 770 O O . PHE A 1 106 ? -1.800 4.276 -8.488 1.00 94.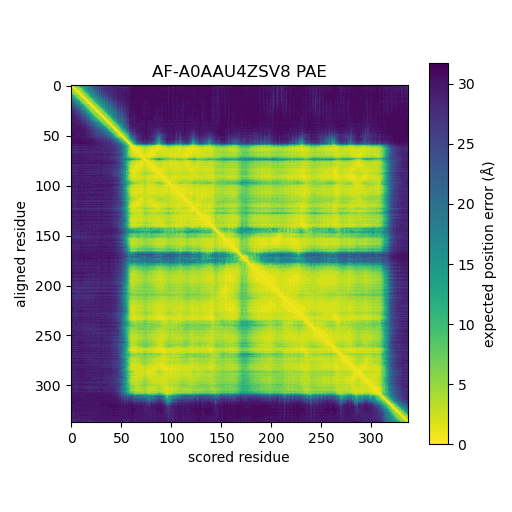06 106 PHE A O 1
ATOM 777 N N . ASN A 1 107 ? -0.215 5.508 -9.484 1.00 94.00 107 ASN A N 1
ATOM 778 C CA . ASN A 1 107 ? -1.055 6.691 -9.625 1.00 94.00 107 ASN A CA 1
ATOM 779 C C . ASN A 1 107 ? -2.223 6.467 -10.590 1.00 94.00 107 ASN A C 1
ATOM 781 O O . ASN A 1 107 ? -3.291 7.025 -10.349 1.00 94.00 107 ASN A O 1
ATOM 785 N N . VAL A 1 108 ? -2.066 5.652 -11.637 1.00 95.19 108 VAL A N 1
ATOM 786 C CA . VAL A 1 108 ? -3.201 5.252 -12.484 1.00 95.19 108 VAL A CA 1
ATOM 787 C C . VAL A 1 108 ? -4.124 4.295 -11.735 1.00 95.19 108 VAL A C 1
ATOM 789 O O . VAL A 1 108 ? -5.331 4.525 -11.715 1.00 95.19 108 VAL A O 1
ATOM 792 N N . LEU A 1 109 ? -3.575 3.277 -11.059 1.00 95.12 109 LEU A N 1
ATOM 793 C CA . LEU A 1 109 ? -4.367 2.304 -10.292 1.00 95.12 109 LEU A CA 1
ATOM 794 C C . LEU A 1 109 ? -5.233 2.967 -9.209 1.00 95.12 109 LEU A C 1
ATOM 796 O O . LEU A 1 109 ? -6.336 2.506 -8.929 1.00 95.12 109 LEU A O 1
ATOM 800 N N . SER A 1 110 ? -4.756 4.066 -8.616 1.00 93.38 110 SER A N 1
ATOM 801 C CA . SER A 1 110 ? -5.500 4.836 -7.614 1.00 93.38 110 SER A CA 1
ATOM 802 C C . SER A 1 110 ? -6.267 6.042 -8.178 1.00 93.38 110 SER A C 1
ATOM 804 O O . SER A 1 110 ? -6.771 6.849 -7.398 1.00 93.38 110 SER A O 1
ATOM 806 N N . GLY A 1 111 ? -6.309 6.228 -9.502 1.00 92.94 111 GLY A N 1
ATOM 807 C CA . GLY A 1 111 ? -7.042 7.312 -10.178 1.00 92.94 111 GLY A CA 1
ATOM 808 C C . GLY A 1 111 ? -6.465 8.721 -10.009 1.00 92.94 111 GLY A C 1
ATOM 809 O O . GLY A 1 111 ? -7.146 9.704 -10.301 1.00 92.94 111 GLY A O 1
ATOM 810 N N . VAL A 1 112 ? -5.227 8.848 -9.524 1.00 92.12 112 VAL A N 1
ATOM 811 C CA . VAL A 1 112 ? -4.512 10.133 -9.419 1.00 92.12 112 VAL A CA 1
ATOM 812 C C . VAL A 1 112 ? -4.087 10.611 -10.806 1.00 92.12 112 VAL A C 1
ATOM 814 O O . VAL A 1 112 ? -4.206 11.796 -11.113 1.00 92.12 112 VAL A O 1
ATOM 817 N N . TYR A 1 113 ? -3.634 9.689 -11.656 1.00 93.44 113 TYR A N 1
ATOM 818 C CA . TYR A 1 113 ? -3.318 9.948 -13.059 1.00 93.44 113 TYR A CA 1
ATOM 819 C C . TYR A 1 113 ? -4.308 9.246 -13.980 1.00 93.44 113 TYR A C 1
ATOM 821 O O . TYR A 1 113 ? -4.877 8.208 -13.646 1.00 93.44 113 TYR A O 1
ATOM 829 N N . ARG A 1 114 ? -4.498 9.816 -15.171 1.00 92.25 114 ARG A N 1
ATOM 830 C CA . ARG A 1 114 ? -5.268 9.190 -16.245 1.00 92.25 114 ARG A CA 1
ATOM 831 C C . ARG A 1 114 ? -4.316 8.529 -17.230 1.00 92.25 114 ARG A C 1
ATOM 833 O O . ARG A 1 114 ? -3.318 9.135 -17.617 1.00 92.25 114 ARG A O 1
ATOM 840 N N . ALA A 1 115 ? -4.653 7.314 -17.644 1.00 95.12 115 ALA A N 1
ATOM 841 C CA . ALA A 1 115 ? -3.981 6.666 -18.757 1.00 95.12 115 ALA A CA 1
ATOM 842 C C . ALA A 1 115 ? -4.202 7.469 -20.049 1.00 95.12 115 ALA A C 1
ATOM 844 O O . ALA A 1 115 ? -5.266 8.051 -20.259 1.00 95.12 115 ALA A O 1
ATOM 845 N N . THR A 1 116 ? -3.186 7.510 -20.904 1.00 95.62 116 THR A N 1
ATOM 846 C CA . THR A 1 116 ? -3.285 8.048 -22.266 1.00 95.62 116 THR A CA 1
ATOM 847 C C . THR A 1 116 ? -3.898 7.019 -23.216 1.00 95.62 116 THR A C 1
ATOM 849 O O . THR A 1 116 ? -4.655 7.392 -24.106 1.00 95.62 116 THR A O 1
ATOM 852 N N . ALA A 1 117 ? -3.574 5.741 -23.020 1.00 96.50 117 ALA A N 1
ATOM 853 C CA . ALA A 1 117 ? -4.149 4.596 -23.720 1.00 96.50 117 ALA A CA 1
ATOM 854 C C . ALA A 1 117 ? -4.070 3.347 -22.824 1.00 96.50 117 ALA A C 1
ATOM 856 O O . ALA A 1 117 ? -3.397 3.367 -21.787 1.00 96.50 117 ALA A O 1
ATOM 857 N N . GLY A 1 118 ? -4.751 2.278 -23.233 1.00 96.75 118 GLY A N 1
ATOM 858 C CA . GLY A 1 118 ? -4.899 1.065 -22.434 1.00 96.75 118 GLY A CA 1
ATOM 859 C C . GLY A 1 118 ? -5.996 1.186 -21.378 1.00 96.75 118 GLY A C 1
ATOM 860 O O . GLY A 1 118 ? -6.740 2.169 -21.336 1.00 96.75 118 GLY A O 1
ATOM 861 N N . SER A 1 119 ? -6.105 0.166 -20.529 1.00 96.75 119 SER A N 1
ATOM 862 C CA . SER A 1 119 ? -7.166 0.075 -19.522 1.00 96.75 119 SER A CA 1
ATOM 863 C C . SER A 1 119 ? -6.701 -0.618 -18.244 1.00 96.75 119 SER A C 1
ATOM 865 O O . SER A 1 119 ? -5.789 -1.447 -18.259 1.00 96.75 119 SER A O 1
ATOM 867 N N . VAL A 1 120 ? -7.351 -0.280 -17.132 1.00 97.88 120 VAL A N 1
ATOM 868 C CA . VAL A 1 120 ? -7.211 -0.964 -15.845 1.00 97.88 120 VAL A CA 1
ATOM 869 C C . VAL A 1 120 ? -8.588 -1.458 -15.425 1.00 97.88 120 VAL A C 1
ATOM 871 O O . VAL A 1 120 ? -9.486 -0.645 -15.216 1.00 97.88 120 VAL A O 1
ATOM 874 N N . LEU A 1 121 ? -8.756 -2.770 -15.271 1.00 97.69 121 LEU A N 1
ATOM 875 C CA . LEU A 1 121 ? -10.001 -3.390 -14.818 1.00 97.69 121 LEU A CA 1
ATOM 876 C C . LEU A 1 121 ? -9.809 -4.044 -13.454 1.00 97.69 121 LEU A C 1
ATOM 878 O O . LEU A 1 121 ? -8.841 -4.769 -13.250 1.00 97.69 121 LEU A O 1
ATOM 882 N N . PHE A 1 122 ? -10.749 -3.824 -12.542 1.00 96.81 122 PHE A N 1
ATOM 883 C CA . PHE A 1 122 ? -10.840 -4.511 -11.260 1.00 96.81 122 PHE A CA 1
ATOM 884 C C . PHE A 1 122 ? -12.165 -5.276 -11.197 1.00 96.81 122 PHE A C 1
ATOM 886 O O . PHE A 1 122 ? -13.234 -4.708 -10.938 1.00 96.81 122 PHE A O 1
ATOM 893 N N . GLY A 1 123 ? -12.098 -6.571 -11.511 1.00 93.81 123 GLY A N 1
ATOM 894 C CA . GLY A 1 123 ? -13.274 -7.368 -11.861 1.00 93.81 123 GLY A CA 1
ATOM 895 C C . GLY A 1 123 ? -13.981 -6.765 -13.074 1.00 93.81 123 GLY A C 1
ATOM 896 O O . GLY A 1 123 ? -13.342 -6.455 -14.074 1.00 93.81 123 GLY A O 1
ATOM 897 N N . GLU A 1 124 ? -15.283 -6.524 -12.950 1.00 92.81 124 GLU A N 1
ATOM 898 C CA . GLU A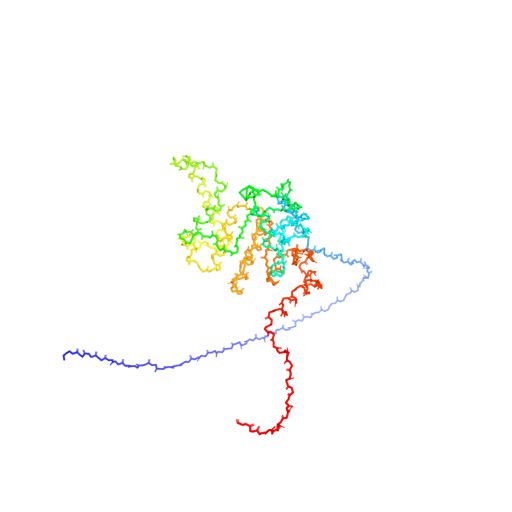 1 124 ? -16.103 -5.908 -14.006 1.00 92.81 124 GLU A CA 1
ATOM 899 C C . GLU A 1 124 ? -15.967 -4.374 -14.087 1.00 92.81 124 GLU A C 1
ATOM 901 O O . GLU A 1 124 ? -16.541 -3.743 -14.974 1.00 92.81 124 GLU A O 1
ATOM 906 N N . HIS A 1 125 ? -15.253 -3.739 -13.151 1.00 95.19 125 HIS A N 1
ATOM 907 C CA . HIS A 1 125 ? -15.168 -2.281 -13.082 1.00 95.19 125 HIS A CA 1
ATOM 908 C C . HIS A 1 125 ? -13.907 -1.773 -13.768 1.00 95.19 125 HIS A C 1
ATOM 910 O O . HIS A 1 125 ? -12.793 -2.071 -13.339 1.00 95.19 125 HIS A O 1
ATOM 916 N N . GLU A 1 126 ? -14.070 -0.926 -14.776 1.00 96.12 126 GLU A N 1
ATOM 917 C CA . GLU A 1 126 ? -12.949 -0.189 -15.343 1.00 96.12 126 GLU A CA 1
ATOM 918 C C . GLU A 1 126 ? -12.560 0.987 -14.433 1.00 96.12 126 GLU A C 1
ATOM 920 O O . GLU A 1 126 ? -13.361 1.883 -14.168 1.00 96.12 126 GLU A O 1
ATOM 925 N N . LEU A 1 127 ? -11.318 0.987 -13.949 1.00 95.06 127 LEU A N 1
ATOM 926 C CA . LEU A 1 127 ? -10.749 2.048 -13.114 1.00 95.06 127 LEU A CA 1
ATOM 927 C C . LEU A 1 127 ? -10.188 3.208 -13.9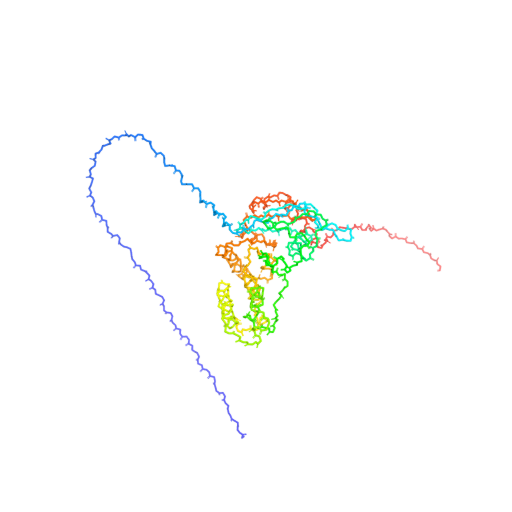50 1.00 95.06 127 LEU A C 1
ATOM 929 O O . LEU A 1 127 ? -9.980 4.305 -13.426 1.00 95.06 127 LEU A O 1
ATOM 933 N N . THR A 1 128 ? -9.931 2.991 -15.243 1.00 92.81 128 THR A N 1
ATOM 934 C CA . THR A 1 128 ? -9.317 3.970 -16.148 1.00 92.81 128 THR A CA 1
ATOM 935 C C . THR A 1 128 ? -10.087 5.293 -16.143 1.00 92.81 128 THR A C 1
ATOM 937 O O . THR A 1 128 ? -11.247 5.372 -16.536 1.00 92.81 128 THR A O 1
ATOM 940 N N . GLY A 1 129 ? -9.450 6.373 -15.683 1.00 88.44 129 GLY A N 1
ATOM 941 C CA . GLY A 1 129 ? -10.065 7.706 -15.649 1.00 88.44 129 GLY A CA 1
ATOM 942 C C . GLY A 1 129 ? -11.107 7.933 -14.545 1.00 88.44 129 GLY A C 1
ATOM 943 O O . GLY A 1 129 ? -11.610 9.057 -14.421 1.00 88.44 129 GLY A O 1
ATOM 944 N N . MET A 1 130 ? -11.396 6.919 -13.722 1.00 94.69 130 MET A N 1
ATOM 945 C CA . MET A 1 130 ? -12.269 7.030 -12.558 1.00 94.69 130 MET A CA 1
ATOM 946 C C . MET A 1 130 ? -11.606 7.897 -11.471 1.00 94.69 130 MET A C 1
ATOM 948 O O . MET A 1 130 ? -10.408 7.765 -11.219 1.00 94.69 130 MET A O 1
ATOM 952 N N . PRO A 1 131 ? -12.346 8.805 -10.80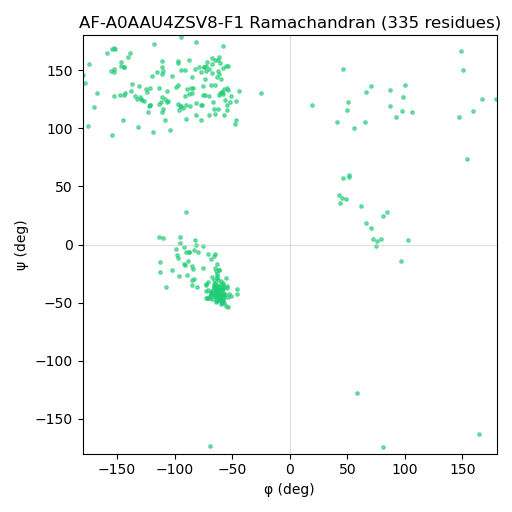6 1.00 94.00 131 PRO A N 1
ATOM 953 C CA . PRO A 1 131 ? -11.773 9.606 -9.730 1.00 94.00 131 PRO A CA 1
ATOM 954 C C . PRO A 1 131 ? -11.475 8.750 -8.479 1.00 94.00 131 PRO A C 1
ATOM 956 O O . PRO A 1 131 ? -12.229 7.812 -8.196 1.00 94.00 131 PRO A O 1
ATOM 959 N N . PRO A 1 132 ? -10.463 9.113 -7.661 1.00 92.94 132 PRO A N 1
ATOM 960 C CA . PRO A 1 132 ? -9.998 8.290 -6.537 1.00 92.94 132 PRO A CA 1
ATOM 961 C C . PRO A 1 132 ? -11.079 7.880 -5.527 1.00 92.94 132 PRO A C 1
ATOM 963 O O . PRO A 1 132 ? -11.053 6.764 -5.022 1.00 92.94 132 PRO A O 1
ATOM 966 N N . HIS A 1 133 ? -12.061 8.746 -5.246 1.00 91.69 133 HIS A N 1
ATOM 967 C CA . HIS A 1 133 ? -13.132 8.435 -4.290 1.00 91.69 133 HIS A CA 1
ATOM 968 C C . HIS A 1 133 ? -14.034 7.285 -4.767 1.00 91.69 133 HIS A C 1
ATOM 970 O O . HIS A 1 133 ? -14.407 6.441 -3.962 1.00 91.69 133 HIS A O 1
ATOM 976 N N . ARG A 1 134 ? -14.316 7.193 -6.075 1.00 93.44 134 ARG A N 1
ATOM 977 C CA . ARG A 1 134 ? -15.091 6.074 -6.637 1.00 93.44 134 ARG A CA 1
ATOM 978 C C . ARG A 1 134 ? -14.277 4.784 -6.675 1.00 93.44 134 ARG A C 1
ATOM 980 O O . ARG A 1 134 ? -14.821 3.717 -6.432 1.00 93.44 134 ARG A O 1
ATOM 987 N N . ILE A 1 135 ? -12.971 4.882 -6.920 1.00 95.00 135 ILE A N 1
ATOM 988 C CA . ILE A 1 135 ? -12.058 3.734 -6.830 1.00 95.00 135 ILE A CA 1
ATOM 989 C C . ILE A 1 135 ? -12.018 3.198 -5.387 1.00 95.00 135 ILE A C 1
ATOM 991 O O . ILE A 1 135 ? -12.100 1.990 -5.164 1.00 95.00 135 ILE A O 1
ATOM 995 N N . ALA A 1 136 ? -11.996 4.091 -4.393 1.00 92.38 136 ALA A N 1
ATOM 996 C CA . ALA A 1 136 ? -12.106 3.716 -2.986 1.00 92.38 136 ALA A CA 1
ATOM 997 C C . ALA A 1 136 ? -13.456 3.053 -2.648 1.00 92.38 136 ALA A C 1
ATOM 999 O O . ALA A 1 136 ? -13.485 2.115 -1.850 1.00 92.38 136 ALA A O 1
ATOM 1000 N N . ASP A 1 137 ? -14.562 3.473 -3.277 1.00 91.12 137 ASP A N 1
ATOM 1001 C CA . ASP A 1 137 ? -15.878 2.826 -3.128 1.00 91.12 137 ASP A CA 1
ATOM 1002 C C . ASP A 1 137 ? -15.890 1.375 -3.621 1.00 91.12 137 ASP A C 1
ATOM 1004 O O . ASP A 1 137 ? -16.577 0.533 -3.039 1.00 91.12 137 ASP A O 1
ATOM 1008 N N . LEU A 1 138 ? -15.058 1.052 -4.616 1.00 92.75 138 LEU A N 1
ATOM 1009 C CA . LEU A 1 138 ? -14.839 -0.317 -5.087 1.00 92.75 138 LEU A CA 1
ATOM 1010 C C . LEU A 1 138 ? -13.953 -1.148 -4.143 1.00 92.75 138 LEU A C 1
ATOM 1012 O O . LEU A 1 138 ? -13.753 -2.342 -4.382 1.00 92.75 138 LEU A O 1
ATOM 1016 N N . GLY A 1 139 ? -13.463 -0.568 -3.047 1.00 92.06 139 GLY A N 1
ATOM 1017 C CA . GLY A 1 139 ? -12.630 -1.256 -2.064 1.00 92.06 139 GLY A CA 1
ATOM 1018 C C . GLY A 1 139 ? -11.149 -1.286 -2.436 1.00 92.06 139 GLY A C 1
ATOM 1019 O O . GLY A 1 139 ? -10.450 -2.213 -2.036 1.00 92.06 139 GLY A O 1
ATOM 1020 N N . VAL A 1 140 ? -10.662 -0.303 -3.193 1.00 94.94 140 VAL A N 1
ATOM 1021 C CA . VAL A 1 140 ? -9.224 -0.111 -3.417 1.00 94.94 140 VAL A CA 1
ATOM 1022 C C . VAL A 1 140 ? -8.697 0.904 -2.400 1.00 94.94 140 VAL A C 1
ATOM 1024 O O . VAL A 1 140 ? -9.142 2.051 -2.371 1.00 94.94 140 VAL A O 1
ATOM 1027 N N . ALA A 1 141 ? -7.749 0.496 -1.561 1.00 93.88 141 ALA A N 1
ATOM 1028 C CA . ALA A 1 141 ? -7.059 1.381 -0.622 1.00 93.88 141 ALA A CA 1
ATOM 1029 C C . ALA A 1 141 ? -5.601 1.574 -1.042 1.00 93.88 141 ALA A C 1
ATOM 1031 O O . ALA A 1 141 ? -4.988 0.671 -1.607 1.00 93.88 141 ALA A O 1
ATOM 1032 N N . ARG A 1 142 ? -5.028 2.743 -0.742 1.00 91.88 142 ARG A N 1
ATOM 1033 C CA . ARG A 1 142 ? -3.627 3.061 -1.037 1.00 91.88 142 ARG A CA 1
ATOM 1034 C C . ARG A 1 142 ? -2.920 3.631 0.183 1.00 91.88 142 ARG A C 1
ATOM 1036 O O . ARG A 1 142 ? -3.445 4.523 0.844 1.00 91.88 142 ARG A O 1
ATOM 1043 N N . ILE A 1 143 ? -1.705 3.150 0.412 1.00 88.00 143 ILE A N 1
ATOM 1044 C CA . ILE A 1 143 ? -0.715 3.758 1.297 1.00 88.00 143 ILE A CA 1
ATOM 1045 C C . ILE A 1 143 ? 0.241 4.592 0.448 1.00 88.00 143 ILE A C 1
ATOM 1047 O O . ILE A 1 143 ? 0.644 4.169 -0.637 1.00 88.00 143 ILE A O 1
ATOM 1051 N N . PHE A 1 144 ? 0.576 5.788 0.925 1.00 74.94 144 PHE A N 1
ATOM 1052 C CA . PHE A 1 144 ? 1.503 6.681 0.243 1.00 74.94 144 PHE A CA 1
ATOM 1053 C C . PHE A 1 144 ? 2.913 6.552 0.828 1.00 74.94 144 PHE A C 1
ATOM 1055 O O . PHE A 1 144 ? 3.104 6.173 1.984 1.00 74.94 144 PHE A O 1
ATOM 1062 N N . GLN A 1 145 ? 3.915 6.914 0.025 1.00 71.31 145 GLN A N 1
ATOM 1063 C CA . GLN A 1 145 ? 5.313 6.935 0.464 1.00 71.31 145 GLN A CA 1
ATOM 1064 C C . GLN A 1 145 ? 5.503 7.875 1.666 1.00 71.31 145 GLN A C 1
ATOM 1066 O O . GLN A 1 145 ? 6.113 7.502 2.672 1.00 71.31 145 GLN A O 1
ATOM 1071 N N . ASN A 1 146 ? 4.899 9.066 1.602 1.00 73.12 146 ASN A N 1
ATOM 1072 C CA . ASN A 1 146 ? 4.855 10.014 2.710 1.00 73.12 146 ASN A CA 1
ATOM 1073 C C . ASN A 1 146 ? 3.682 9.707 3.636 1.00 73.12 146 ASN A C 1
ATOM 1075 O O . ASN A 1 146 ? 2.558 9.530 3.170 1.00 73.12 146 ASN 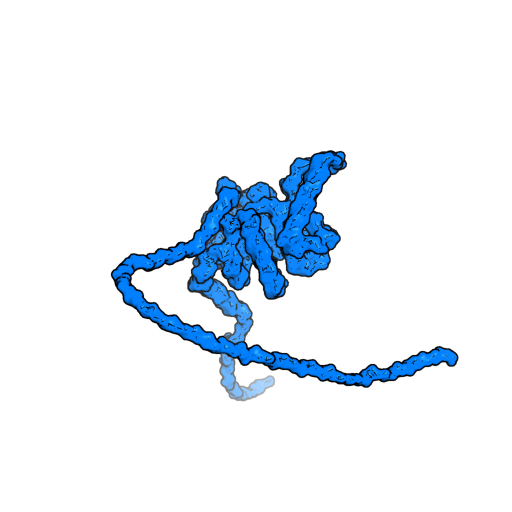A O 1
ATOM 1079 N N . LEU A 1 147 ? 3.953 9.730 4.943 1.00 76.75 147 LEU A N 1
ATOM 1080 C CA . LEU A 1 147 ? 2.950 9.499 5.975 1.00 76.75 147 LEU A CA 1
ATOM 1081 C C . LEU A 1 147 ? 1.811 10.502 5.829 1.00 76.75 147 LEU A C 1
ATOM 1083 O O . LEU A 1 147 ? 1.966 11.692 6.099 1.00 76.75 147 LEU A O 1
ATOM 1087 N N . ALA A 1 148 ? 0.642 10.009 5.444 1.00 76.75 148 ALA A N 1
ATOM 1088 C CA . ALA A 1 148 ? -0.544 10.839 5.320 1.00 76.75 148 ALA A CA 1
ATOM 1089 C C . ALA A 1 148 ? -1.352 10.886 6.632 1.00 76.75 148 ALA A C 1
ATOM 1091 O O . ALA A 1 148 ? -2.572 11.022 6.583 1.00 76.75 148 ALA A O 1
ATOM 1092 N N . LEU A 1 149 ? -0.718 10.729 7.800 1.00 82.88 149 LEU A N 1
ATOM 1093 C CA . LEU A 1 149 ? -1.372 10.743 9.116 1.00 82.88 149 LEU A CA 1
ATOM 1094 C C . LEU A 1 149 ? -1.395 12.166 9.702 1.00 82.88 149 LEU A C 1
ATOM 1096 O O . LEU A 1 149 ? -0.336 12.785 9.797 1.00 82.88 149 LEU A O 1
ATOM 1100 N N . PRO A 1 150 ? -2.557 12.696 10.135 1.00 87.31 150 PRO A N 1
ATOM 1101 C CA . PRO A 1 150 ? -2.604 13.994 10.801 1.00 87.31 150 PRO A CA 1
ATOM 1102 C C . PRO A 1 150 ? -1.787 13.954 12.108 1.00 87.31 150 PRO A C 1
ATOM 1104 O O . PRO A 1 150 ? -2.153 13.226 13.030 1.00 87.31 150 PRO A O 1
ATOM 1107 N N . PRO A 1 151 ? -0.696 14.731 12.239 1.00 87.69 151 PRO A N 1
ATOM 1108 C CA . PRO A 1 151 ? 0.294 14.515 13.299 1.00 87.69 151 PRO A CA 1
ATOM 1109 C C . PRO A 1 151 ? -0.245 14.800 14.707 1.00 87.69 151 PRO A C 1
ATOM 1111 O O . PRO A 1 151 ? 0.222 14.205 15.678 1.00 87.69 151 PRO A O 1
ATOM 1114 N N . LEU A 1 152 ? -1.227 15.699 14.811 1.00 92.25 152 LEU A N 1
ATOM 1115 C CA . LEU A 1 152 ? -1.844 16.115 16.072 1.00 92.25 152 LEU A CA 1
ATOM 1116 C C . LEU A 1 152 ? -3.075 15.281 16.451 1.00 92.25 152 LEU A C 1
ATOM 1118 O O . LEU A 1 152 ? -3.491 15.322 17.606 1.00 92.25 152 LEU A O 1
ATOM 1122 N N . ALA A 1 153 ? -3.667 14.550 15.501 1.00 93.06 153 ALA A N 1
ATOM 1123 C CA . ALA A 1 153 ? -4.796 13.676 15.795 1.00 93.06 153 ALA A CA 1
ATOM 1124 C C . ALA A 1 153 ? -4.307 12.421 16.518 1.00 93.06 153 ALA A C 1
ATOM 1126 O O . ALA A 1 153 ? -3.166 11.983 16.325 1.00 93.06 153 ALA A O 1
ATOM 1127 N N . THR A 1 154 ? -5.172 11.821 17.334 1.00 96.56 154 THR A N 1
ATOM 1128 C CA . THR A 1 154 ? -4.846 10.527 17.932 1.00 96.56 154 THR A CA 1
ATOM 1129 C C . THR A 1 154 ? -4.735 9.450 16.848 1.00 96.56 154 THR A C 1
ATOM 1131 O O . THR A 1 154 ? -5.254 9.597 15.733 1.00 96.56 154 THR A O 1
ATOM 1134 N N . VAL A 1 155 ? -4.038 8.355 17.153 1.00 96.56 155 VAL A N 1
ATOM 1135 C CA . VAL A 1 155 ? -3.992 7.189 16.263 1.00 96.56 155 VAL A CA 1
ATOM 1136 C C . VAL A 1 155 ? -5.407 6.641 16.048 1.00 96.56 155 VAL A C 1
ATOM 1138 O O . VAL A 1 155 ? -5.775 6.385 14.905 1.00 96.56 155 VAL A O 1
ATOM 1141 N N . GLU A 1 156 ? -6.234 6.542 17.096 1.00 96.56 156 GLU A N 1
ATOM 1142 C CA . GLU A 1 156 ? -7.635 6.105 16.972 1.00 96.56 156 GLU A CA 1
ATOM 1143 C C . GLU A 1 156 ? -8.429 6.999 16.006 1.00 96.56 156 GLU A C 1
ATOM 1145 O O . GLU A 1 156 ? -9.052 6.483 15.077 1.00 96.56 156 GLU A O 1
ATOM 1150 N N . ASP A 1 157 ? -8.342 8.326 16.150 1.00 94.25 157 ASP A N 1
ATOM 1151 C CA . ASP A 1 157 ? -9.025 9.271 15.252 1.00 94.25 157 ASP A CA 1
ATOM 1152 C C . ASP A 1 157 ? -8.530 9.136 13.808 1.00 94.25 157 ASP A C 1
ATOM 1154 O O . ASP A 1 157 ? -9.317 9.145 12.859 1.00 94.25 157 ASP A O 1
ATOM 1158 N N . SER A 1 158 ? -7.220 8.962 13.628 1.00 93.69 158 SER A N 1
ATOM 1159 C CA . SER A 1 158 ? -6.617 8.782 12.307 1.00 93.69 158 SER A CA 1
ATOM 1160 C C . SER A 1 158 ? -7.111 7.507 11.621 1.00 93.69 158 SER A C 1
ATOM 1162 O O . SER A 1 158 ? -7.344 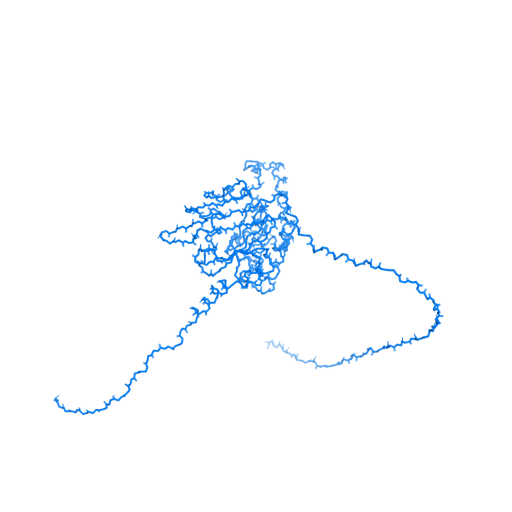7.515 10.412 1.00 93.69 158 SER A O 1
ATOM 1164 N N . LEU A 1 159 ? -7.301 6.420 12.373 1.00 95.31 159 LEU A N 1
ATOM 1165 C CA . LEU A 1 159 ? -7.862 5.165 11.870 1.00 95.31 159 LEU A CA 1
ATOM 1166 C C . LEU A 1 159 ? -9.363 5.296 11.569 1.00 95.31 159 LEU A C 1
ATOM 1168 O O . LEU A 1 159 ? -9.823 4.800 10.538 1.00 95.31 159 LEU A O 1
ATOM 1172 N N . LEU A 1 160 ? -10.119 6.015 12.408 1.00 93.94 160 LEU A N 1
ATOM 1173 C CA . LEU A 1 160 ? -11.539 6.307 12.175 1.00 93.94 160 LEU A CA 1
ATOM 1174 C C . LEU A 1 160 ? -11.767 7.075 10.865 1.00 93.94 160 LEU A C 1
ATOM 1176 O O . LEU A 1 160 ? -12.749 6.801 10.175 1.00 93.94 160 LEU A O 1
ATOM 1180 N N . LEU A 1 161 ? -10.842 7.953 10.452 1.00 90.38 161 LEU A N 1
ATOM 1181 C CA . LEU A 1 161 ? -10.907 8.601 9.132 1.00 90.38 161 LEU A CA 1
ATOM 1182 C C . LEU A 1 161 ? -10.922 7.587 7.978 1.00 90.38 161 LEU A C 1
ATOM 1184 O O . LEU A 1 161 ? -11.630 7.793 6.994 1.00 90.38 161 LEU A O 1
ATOM 1188 N N . GLY A 1 162 ? -10.211 6.461 8.108 1.00 88.88 162 GLY A N 1
ATOM 1189 C CA . GLY A 1 162 ? -10.257 5.366 7.131 1.00 88.88 162 GLY A CA 1
ATOM 1190 C C . GLY A 1 162 ? -11.639 4.707 7.030 1.00 88.88 162 GLY A C 1
ATOM 1191 O O . GLY A 1 162 ? -11.990 4.141 5.999 1.00 88.88 162 GLY A O 1
ATOM 1192 N N . ARG A 1 163 ? -12.472 4.829 8.068 1.00 91.50 163 ARG A N 1
ATOM 1193 C CA . ARG A 1 163 ? -13.838 4.289 8.095 1.00 91.50 163 ARG A CA 1
ATOM 1194 C C . ARG A 1 163 ? -14.897 5.254 7.583 1.00 91.50 163 ARG A C 1
ATOM 1196 O O . ARG A 1 163 ? -16.037 4.829 7.427 1.00 91.50 163 ARG A O 1
ATOM 1203 N N . HIS A 1 164 ? -14.551 6.508 7.289 1.00 86.69 164 HIS A N 1
ATOM 1204 C CA . HIS A 1 164 ? -15.523 7.548 6.936 1.00 86.69 164 HIS A CA 1
ATOM 1205 C C . HIS A 1 164 ? -16.433 7.154 5.759 1.00 86.69 164 HIS A C 1
ATOM 1207 O O . HIS A 1 164 ? -17.633 7.403 5.781 1.00 86.69 164 HIS A O 1
ATOM 1213 N N . ARG A 1 165 ? -15.884 6.450 4.762 1.00 83.19 165 ARG A N 1
ATOM 1214 C CA . ARG A 1 165 ? -16.635 5.917 3.609 1.00 83.19 165 ARG A CA 1
ATOM 1215 C C . ARG A 1 165 ? -17.701 4.880 3.992 1.00 83.19 165 ARG A C 1
ATOM 1217 O O . ARG A 1 165 ? -18.680 4.699 3.279 1.00 83.19 165 ARG A O 1
ATOM 1224 N N . LEU A 1 166 ? -17.502 4.171 5.101 1.00 85.31 166 LEU A N 1
ATOM 1225 C CA . LEU A 1 166 ? -18.410 3.131 5.591 1.00 85.31 166 LEU A CA 1
ATOM 1226 C C . LEU A 1 166 ? -19.516 3.696 6.491 1.00 85.31 166 LEU A C 1
ATOM 1228 O O . LEU A 1 166 ? -20.407 2.940 6.887 1.00 85.31 166 LEU A O 1
ATOM 1232 N N . THR A 1 167 ? -19.456 4.988 6.820 1.00 81.56 167 THR A N 1
ATOM 1233 C CA . THR A 1 167 ? -20.451 5.674 7.641 1.00 81.56 167 THR A CA 1
ATOM 1234 C C . THR A 1 167 ? -21.703 5.955 6.816 1.00 81.56 167 THR A C 1
ATOM 1236 O O . THR A 1 167 ? -21.659 6.644 5.799 1.00 81.56 167 THR A O 1
ATOM 1239 N N . ARG A 1 168 ? -22.843 5.415 7.255 1.00 73.62 168 ARG A N 1
ATOM 1240 C CA . ARG A 1 168 ? -24.142 5.564 6.578 1.00 73.62 168 ARG A CA 1
ATOM 1241 C C . ARG A 1 168 ? -25.044 6.594 7.246 1.00 73.62 168 ARG A C 1
ATOM 1243 O O . ARG A 1 168 ? -25.956 7.116 6.604 1.00 73.62 168 ARG A O 1
ATOM 1250 N N . THR A 1 169 ? -24.819 6.900 8.523 1.00 68.00 169 THR A N 1
ATOM 1251 C CA . THR A 1 169 ? -25.540 7.977 9.203 1.00 68.00 169 THR A CA 1
ATOM 1252 C C . THR A 1 169 ? -25.106 9.337 8.666 1.00 68.00 169 THR A C 1
ATOM 1254 O O . THR A 1 169 ? -23.984 9.791 8.862 1.00 68.00 169 THR A O 1
ATOM 1257 N N . GLY A 1 170 ? -26.015 10.008 7.955 1.00 63.22 170 GLY A N 1
ATOM 1258 C CA . GLY A 1 170 ? -25.766 11.346 7.423 1.00 63.22 170 GLY A CA 1
ATOM 1259 C C . GLY A 1 170 ? -25.519 12.377 8.529 1.00 63.22 170 GLY A C 1
ATOM 1260 O O . GLY A 1 170 ? -25.970 12.208 9.668 1.00 63.22 170 GLY A O 1
ATOM 1261 N N . PHE A 1 171 ? -24.869 13.487 8.171 1.00 61.53 171 PHE A N 1
ATOM 1262 C CA . PHE A 1 171 ? -24.487 14.583 9.076 1.00 61.53 171 PHE A CA 1
ATOM 1263 C C . PHE A 1 171 ? -25.601 15.032 10.040 1.00 61.53 171 PHE A C 1
ATOM 1265 O O . PHE A 1 171 ? -25.337 15.286 11.212 1.00 61.53 171 PHE A O 1
ATOM 1272 N N . LEU A 1 172 ? -26.859 15.067 9.582 1.00 60.53 172 LEU A N 1
ATOM 1273 C CA . LEU A 1 172 ? -28.024 15.427 10.404 1.00 60.53 172 LEU A CA 1
ATOM 1274 C C . LEU A 1 172 ? -28.288 14.425 11.537 1.00 60.53 172 LEU A C 1
ATOM 1276 O O . LEU A 1 172 ? -28.549 14.818 12.669 1.00 60.53 172 LEU A O 1
ATOM 1280 N N . SER A 1 173 ? -28.190 13.125 11.256 1.00 63.72 173 SER A N 1
ATOM 1281 C CA . SER A 1 173 ? -28.406 12.075 12.260 1.00 63.72 173 SER A CA 1
ATOM 1282 C C . SER A 1 173 ? -27.281 12.006 13.298 1.00 63.72 173 SER A C 1
ATOM 1284 O O . SER A 1 173 ? -27.552 11.734 14.471 1.00 63.72 173 SER A O 1
ATOM 1286 N N . ALA A 1 174 ? -26.048 12.323 12.885 1.00 64.25 174 ALA A N 1
ATOM 1287 C CA . ALA A 1 174 ? -24.903 12.480 13.775 1.00 64.25 174 ALA A CA 1
ATOM 1288 C C . ALA A 1 174 ? -25.041 13.738 14.654 1.00 64.25 174 ALA A C 1
ATOM 1290 O O . ALA A 1 174 ? -24.864 13.662 15.870 1.00 64.25 174 ALA A O 1
ATOM 1291 N N . GLY A 1 175 ? -25.450 14.872 14.068 1.00 68.12 175 GLY A N 1
ATOM 1292 C CA . GLY A 1 175 ? -25.691 16.128 14.789 1.00 68.12 175 GLY A CA 1
ATOM 1293 C C . GLY A 1 175 ? -26.825 16.037 15.816 1.00 68.12 175 GLY A C 1
ATOM 1294 O O . GLY A 1 175 ? -26.703 16.569 16.916 1.00 68.12 175 GLY A O 1
ATOM 1295 N N . LEU A 1 176 ? -27.889 15.290 15.504 1.00 72.88 176 LEU A N 1
ATOM 1296 C CA . LEU A 1 176 ? -29.018 15.034 16.410 1.00 72.88 176 LEU A CA 1
ATOM 1297 C C . LEU A 1 176 ? -28.764 13.897 17.417 1.00 72.88 176 LEU A C 1
ATOM 1299 O O . LEU A 1 176 ? -29.668 13.542 18.171 1.00 72.88 176 LEU A O 1
ATOM 1303 N N . ARG A 1 177 ? -27.554 13.311 17.438 1.00 69.56 177 ARG A N 1
ATOM 1304 C CA . ARG A 1 177 ? -27.153 12.212 18.340 1.00 69.56 177 ARG A CA 1
ATOM 1305 C C . ARG A 1 177 ? -28.156 11.056 18.380 1.00 69.56 177 ARG A C 1
ATOM 1307 O O . ARG A 1 177 ? -28.421 10.480 19.438 1.00 69.56 177 ARG A O 1
ATOM 1314 N N . LEU A 1 178 ? -28.725 10.703 17.227 1.00 80.25 178 LEU A N 1
ATOM 1315 C CA . LEU A 1 178 ? -29.719 9.637 17.171 1.00 80.25 178 LEU A CA 1
ATOM 1316 C C . LEU A 1 178 ? -29.106 8.301 17.642 1.00 80.25 178 LEU A C 1
ATOM 1318 O O . LEU A 1 178 ? -27.935 8.028 17.358 1.00 80.25 178 LEU A O 1
ATOM 1322 N N . PRO A 1 179 ? -29.880 7.411 18.296 1.00 80.19 179 PRO A N 1
ATOM 1323 C CA . PRO A 1 179 ? -29.368 6.132 18.799 1.00 80.19 179 PRO A CA 1
ATOM 1324 C C . PRO A 1 179 ? -28.705 5.263 17.722 1.00 80.19 179 PRO A C 1
ATOM 1326 O O . PRO A 1 179 ? -27.800 4.485 18.021 1.00 80.19 179 PRO A O 1
ATOM 1329 N N . ALA A 1 180 ? -29.142 5.399 16.466 1.00 81.12 180 ALA A N 1
ATOM 1330 C CA . ALA A 1 180 ? -28.537 4.732 15.318 1.00 81.12 180 ALA A CA 1
ATOM 1331 C C . ALA A 1 180 ? -27.100 5.213 15.047 1.00 81.12 180 ALA A C 1
ATOM 1333 O O . ALA A 1 180 ? -26.222 4.371 14.883 1.00 81.12 180 ALA A O 1
ATOM 1334 N N . ALA A 1 181 ? -26.844 6.525 15.095 1.00 82.19 181 ALA A N 1
ATOM 1335 C CA . ALA A 1 181 ? -25.507 7.096 14.922 1.00 82.19 181 ALA A CA 1
ATOM 1336 C C . ALA A 1 181 ? -24.570 6.676 16.063 1.00 82.19 181 ALA A C 1
ATOM 1338 O O . ALA A 1 181 ? -23.438 6.273 15.825 1.00 82.19 181 ALA A O 1
ATOM 1339 N N . ALA A 1 182 ? -25.069 6.654 17.304 1.00 83.62 182 ALA A N 1
ATOM 1340 C CA . ALA A 1 182 ? -24.286 6.177 18.444 1.00 83.62 182 ALA A CA 1
ATOM 1341 C C . ALA A 1 182 ? -23.930 4.679 18.347 1.00 83.62 182 ALA A C 1
ATOM 1343 O O . ALA A 1 182 ? -22.851 4.274 18.777 1.00 83.62 182 ALA A O 1
ATOM 1344 N N . ARG A 1 183 ? -24.830 3.841 17.807 1.00 87.00 183 ARG A N 1
ATOM 1345 C CA . ARG A 1 183 ? -24.546 2.418 17.541 1.00 87.00 183 ARG A CA 1
ATOM 1346 C C . ARG A 1 183 ? -23.521 2.242 16.423 1.00 87.00 183 ARG A C 1
ATOM 1348 O O . ARG A 1 183 ? -22.628 1.414 16.559 1.00 87.00 183 ARG A O 1
ATOM 1355 N N . GLU A 1 184 ? -23.648 3.005 15.342 1.00 88.06 184 GLU A N 1
ATOM 1356 C CA . GLU A 1 184 ? -22.706 2.955 14.222 1.00 88.06 184 GLU A CA 1
ATOM 1357 C C . GLU A 1 184 ? -21.298 3.397 14.639 1.00 88.06 184 GLU A C 1
ATOM 1359 O O . GLU A 1 184 ? -20.334 2.693 14.347 1.00 88.06 184 GLU A O 1
ATOM 1364 N N . GLU A 1 185 ? -21.190 4.476 15.416 1.00 87.94 185 GLU A N 1
ATOM 1365 C CA . GLU A 1 185 ? -19.922 4.949 15.978 1.00 87.94 185 GLU A CA 1
ATOM 1366 C C . GLU A 1 185 ? -19.240 3.880 16.842 1.00 87.94 185 GLU A C 1
ATOM 1368 O O . GLU A 1 185 ? -18.042 3.633 16.703 1.00 87.94 185 GLU A O 1
ATOM 1373 N N . ARG A 1 186 ? -20.000 3.192 17.710 1.00 90.75 186 ARG A N 1
ATOM 1374 C CA . ARG A 1 186 ? -19.458 2.084 18.516 1.00 90.75 186 ARG A CA 1
ATOM 1375 C C . ARG A 1 186 ? -18.904 0.966 17.639 1.00 90.75 186 ARG A C 1
ATOM 1377 O O . ARG A 1 186 ? -17.756 0.583 17.837 1.00 90.75 186 ARG A O 1
ATOM 1384 N N . ARG A 1 187 ? -19.659 0.539 16.618 1.00 92.94 187 ARG A N 1
ATOM 1385 C CA . ARG A 1 187 ? -19.215 -0.478 15.649 1.00 92.94 187 ARG A CA 1
ATOM 1386 C C . ARG A 1 187 ? -17.931 -0.058 14.932 1.00 92.94 187 ARG A C 1
ATOM 1388 O O . ARG A 1 187 ? -17.043 -0.875 14.711 1.00 92.94 187 ARG A O 1
ATOM 1395 N N . HIS A 1 188 ? -17.819 1.211 14.541 1.00 94.06 188 HIS A N 1
ATOM 1396 C CA . HIS A 1 188 ? -16.609 1.721 13.901 1.00 94.06 188 HIS A CA 1
ATOM 1397 C C . HIS A 1 188 ? -15.404 1.698 14.839 1.00 94.06 188 HIS A C 1
ATOM 1399 O O . HIS A 1 188 ? -14.343 1.235 14.429 1.00 94.06 188 HIS A O 1
ATOM 1405 N N . ARG A 1 189 ? -15.563 2.130 16.094 1.00 95.12 189 ARG A N 1
ATOM 1406 C CA . ARG A 1 189 ? -14.474 2.089 17.079 1.00 95.12 189 ARG A CA 1
ATOM 1407 C C . ARG A 1 189 ? -14.069 0.670 17.462 1.00 95.12 189 ARG A C 1
ATOM 1409 O O . ARG A 1 189 ? -12.885 0.415 17.630 1.00 95.12 189 ARG A O 1
ATOM 1416 N N . GLU A 1 190 ? -15.021 -0.249 17.597 1.00 96.25 190 GLU A N 1
ATOM 1417 C CA . GLU A 1 190 ? -14.742 -1.678 17.804 1.00 96.25 190 GLU A CA 1
ATOM 1418 C C . GLU A 1 190 ? -13.870 -2.218 16.669 1.00 96.25 190 GLU A C 1
ATOM 1420 O O . GLU A 1 190 ? -12.779 -2.723 16.921 1.00 96.25 190 GLU A O 1
ATOM 1425 N N . ARG A 1 191 ? -14.265 -1.966 15.416 1.00 96.06 191 ARG A N 1
ATOM 1426 C CA . ARG A 1 191 ? -13.488 -2.409 14.256 1.00 96.06 191 ARG A CA 1
ATOM 1427 C C . ARG A 1 191 ? -12.100 -1.764 14.171 1.00 96.06 191 ARG A C 1
ATOM 1429 O O . ARG A 1 191 ? -11.141 -2.426 13.789 1.00 96.06 191 ARG A O 1
ATOM 1436 N N . VAL A 1 192 ? -11.970 -0.488 14.544 1.00 96.75 192 VAL A N 1
ATOM 1437 C CA . VAL A 1 192 ? -10.664 0.190 14.648 1.00 96.75 192 VAL A CA 1
ATOM 1438 C C . VAL A 1 192 ? -9.766 -0.495 15.676 1.00 96.75 192 VAL A C 1
ATOM 1440 O O . VAL A 1 192 ? -8.587 -0.697 15.397 1.00 96.75 192 VAL A O 1
ATOM 1443 N N . ARG A 1 193 ? -10.305 -0.884 16.838 1.00 97.00 193 ARG A N 1
ATOM 1444 C CA . ARG A 1 193 ? -9.538 -1.589 17.876 1.00 97.00 193 ARG A CA 1
ATOM 1445 C C . ARG A 1 193 ? -9.082 -2.966 17.414 1.00 97.00 193 ARG A C 1
ATOM 1447 O O . ARG A 1 193 ? -7.916 -3.281 17.605 1.00 97.00 193 ARG A O 1
ATOM 1454 N N . GLU A 1 194 ? -9.951 -3.730 16.755 1.00 96.50 194 GLU A N 1
ATOM 1455 C CA . GLU A 1 194 ? -9.590 -5.033 16.174 1.00 96.50 194 GLU A CA 1
ATOM 1456 C C . GLU A 1 194 ? -8.429 -4.907 15.179 1.00 96.50 194 GLU A C 1
ATOM 1458 O O . GLU A 1 194 ? -7.472 -5.674 15.223 1.00 96.50 194 GLU A O 1
ATOM 1463 N N . ILE A 1 195 ? -8.487 -3.911 14.288 1.00 96.44 195 ILE A N 1
ATOM 1464 C CA . ILE A 1 195 ? -7.431 -3.686 13.295 1.00 96.44 195 ILE A CA 1
ATOM 1465 C C . ILE A 1 195 ? -6.145 -3.205 13.970 1.00 96.44 195 ILE A C 1
ATOM 1467 O O . ILE A 1 195 ? -5.059 -3.650 13.604 1.00 96.44 195 ILE A O 1
ATOM 1471 N N . ALA A 1 196 ? -6.248 -2.319 14.962 1.00 96.88 196 ALA A N 1
ATOM 1472 C CA . ALA A 1 196 ? -5.096 -1.848 15.720 1.00 96.88 196 ALA A CA 1
ATOM 1473 C C . ALA A 1 196 ? -4.413 -2.980 16.500 1.00 96.88 196 ALA A C 1
ATOM 1475 O O . ALA A 1 196 ? -3.187 -3.001 16.588 1.00 96.88 196 ALA A O 1
ATOM 1476 N N . GLU A 1 197 ? -5.183 -3.929 17.028 1.00 96.06 197 GLU A N 1
ATOM 1477 C CA . GLU A 1 197 ? -4.655 -5.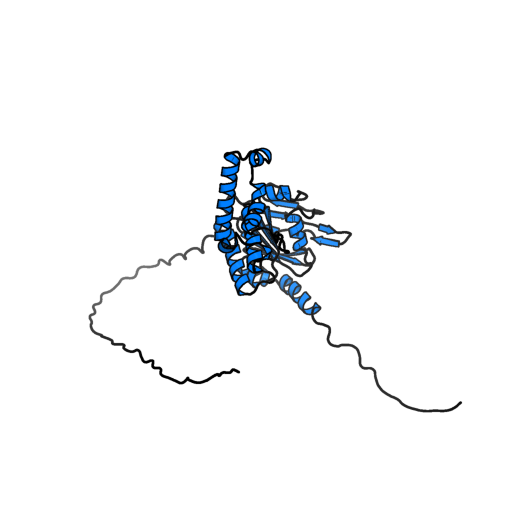120 17.688 1.00 96.06 197 GLU A CA 1
ATOM 1478 C C . GLU A 1 197 ? -3.957 -6.025 16.683 1.00 96.06 197 GLU A C 1
ATOM 1480 O O . GLU A 1 197 ? -2.806 -6.403 16.892 1.00 96.06 197 GLU A O 1
ATOM 1485 N N . PHE A 1 198 ? -4.608 -6.266 15.547 1.00 94.38 198 PHE A N 1
ATOM 1486 C CA . PHE A 1 198 ? -4.078 -7.084 14.468 1.00 94.38 198 PHE A CA 1
ATOM 1487 C C . PHE A 1 198 ? -2.724 -6.584 13.941 1.00 94.38 198 PHE A C 1
ATOM 1489 O O . PHE A 1 198 ? -1.800 -7.373 13.757 1.00 94.38 198 PHE A O 1
ATOM 1496 N N . VAL A 1 199 ? -2.571 -5.272 13.733 1.00 94.56 199 VAL A N 1
ATOM 1497 C CA . VAL A 1 199 ? -1.293 -4.692 13.280 1.00 94.56 199 VAL A CA 1
ATOM 1498 C C . VAL A 1 199 ? -0.296 -4.427 14.420 1.00 94.56 199 VAL A C 1
ATOM 1500 O O . VAL A 1 199 ? 0.827 -3.998 14.161 1.00 94.56 199 VAL A O 1
ATOM 1503 N N . GLY A 1 200 ? -0.694 -4.643 15.680 1.00 94.44 200 GLY A N 1
ATOM 1504 C CA . GLY A 1 200 ? 0.164 -4.485 16.857 1.00 94.44 200 GLY A CA 1
ATOM 1505 C C . GLY A 1 200 ? 0.347 -3.050 17.369 1.00 94.44 200 GLY A C 1
ATOM 1506 O O . GLY A 1 200 ? 1.345 -2.769 18.033 1.00 94.44 200 GLY A O 1
ATOM 1507 N N . ILE A 1 201 ? -0.592 -2.135 17.095 1.00 96.00 201 ILE A N 1
ATOM 1508 C CA . ILE A 1 201 ? -0.521 -0.721 17.513 1.00 96.00 201 ILE A CA 1
ATOM 1509 C C . ILE A 1 201 ? -1.533 -0.317 18.596 1.00 96.00 201 ILE A C 1
ATOM 1511 O O . ILE A 1 201 ? -1.591 0.861 18.954 1.00 96.00 201 ILE A O 1
ATOM 1515 N N . SER A 1 202 ? -2.308 -1.252 19.157 1.00 97.00 202 SER A N 1
ATOM 1516 C CA . SER A 1 202 ? -3.298 -0.970 20.215 1.00 97.00 202 SER A CA 1
ATOM 1517 C C . SER A 1 202 ? -2.800 -0.074 21.360 1.00 97.00 202 SER A C 1
ATOM 1519 O O . SER A 1 202 ? -3.529 0.850 21.730 1.00 97.00 202 SER A O 1
ATOM 1521 N N . PRO A 1 203 ? -1.570 -0.240 21.897 1.00 97.00 203 PRO A N 1
ATOM 1522 C CA . PRO A 1 203 ? -1.069 0.622 22.972 1.00 97.00 203 PRO A CA 1
ATOM 1523 C C . PRO A 1 203 ? -0.925 2.103 22.585 1.00 97.00 203 PRO A C 1
ATOM 1525 O O . PRO A 1 203 ? -0.804 2.963 23.456 1.00 97.00 203 PRO A O 1
ATOM 1528 N N . TYR A 1 204 ? -0.916 2.416 21.286 1.00 96.50 204 TYR A N 1
ATOM 1529 C CA . TYR A 1 204 ? -0.709 3.765 20.767 1.00 96.50 204 TYR A CA 1
ATOM 1530 C C . TYR A 1 204 ? -2.008 4.490 20.399 1.00 96.50 204 TYR A C 1
ATOM 1532 O O . TYR A 1 204 ? -1.938 5.668 20.063 1.00 96.50 204 TYR A O 1
ATOM 1540 N N . LEU A 1 205 ? -3.178 3.842 20.488 1.00 96.56 205 LEU A N 1
ATOM 1541 C CA . LEU A 1 205 ? -4.461 4.399 20.028 1.00 96.56 205 LEU A CA 1
ATOM 1542 C C . LEU A 1 205 ? -4.753 5.807 20.572 1.00 96.56 205 LEU A C 1
ATOM 1544 O O . LEU A 1 205 ? -5.131 6.693 19.810 1.00 96.56 205 LEU A O 1
ATOM 1548 N N . GLY A 1 206 ? -4.508 6.036 21.864 1.00 96.19 206 GLY A N 1
ATOM 1549 C CA . GLY A 1 206 ? -4.746 7.330 22.516 1.00 96.19 206 GLY A CA 1
ATOM 1550 C C . GLY A 1 206 ? -3.640 8.375 22.324 1.00 96.19 206 GLY A C 1
ATOM 1551 O O . GLY A 1 206 ? -3.740 9.471 22.871 1.00 96.19 206 GLY A O 1
ATOM 1552 N N . ARG A 1 207 ? -2.560 8.058 21.601 1.00 96.56 207 ARG A N 1
ATOM 1553 C CA . ARG A 1 207 ? -1.422 8.967 21.406 1.00 96.56 207 ARG A CA 1
ATOM 1554 C C . ARG A 1 207 ? -1.562 9.763 20.110 1.00 96.56 207 ARG A C 1
ATOM 1556 O O . ARG A 1 207 ? -2.095 9.229 19.140 1.00 96.56 207 ARG A O 1
ATOM 1563 N N . PRO A 1 208 ? -1.026 10.997 20.042 1.00 96.62 208 PRO A N 1
ATOM 1564 C CA . PRO A 1 208 ? -0.904 11.720 18.780 1.00 96.62 208 PRO A CA 1
ATOM 1565 C C . PRO A 1 208 ? -0.063 10.925 17.778 1.00 96.62 208 PRO A C 1
ATOM 1567 O O . PRO A 1 208 ? 1.039 10.486 18.129 1.00 96.62 208 PRO A O 1
ATOM 1570 N N . ALA A 1 209 ? -0.548 10.765 16.545 1.00 93.38 209 ALA A N 1
ATOM 1571 C CA . ALA A 1 209 ? 0.105 9.953 15.516 1.00 93.38 209 ALA A CA 1
ATOM 1572 C C . ALA A 1 209 ? 1.540 10.424 15.222 1.00 93.38 209 ALA A C 1
ATOM 1574 O O . ALA A 1 209 ? 2.446 9.604 15.102 1.00 93.38 209 ALA A O 1
ATOM 1575 N N . GLY A 1 210 ? 1.782 11.740 15.219 1.00 91.62 210 GLY A N 1
ATOM 1576 C CA . GLY A 1 210 ? 3.115 12.311 14.999 1.00 91.62 210 GLY A CA 1
ATOM 1577 C C . GLY A 1 210 ? 4.116 12.050 16.133 1.00 91.62 210 GLY A C 1
ATOM 1578 O O . GLY A 1 210 ? 5.308 12.270 15.950 1.00 91.62 210 GLY A O 1
ATOM 1579 N N . SER A 1 211 ? 3.659 11.572 17.298 1.00 93.69 211 SER A N 1
ATOM 1580 C CA . SER A 1 211 ? 4.525 11.251 18.446 1.00 93.69 211 SER A CA 1
ATOM 1581 C C . SER A 1 211 ? 5.087 9.825 18.423 1.00 93.69 211 SER A C 1
ATOM 1583 O O . SER A 1 211 ? 5.857 9.452 19.313 1.00 93.69 211 SER A O 1
ATOM 1585 N N . LEU A 1 212 ? 4.648 8.991 17.477 1.00 92.81 212 LEU A N 1
ATOM 1586 C CA . LEU A 1 212 ? 5.070 7.597 17.369 1.00 92.81 212 LEU A CA 1
ATOM 1587 C C . LEU A 1 212 ? 6.461 7.501 16.716 1.00 92.81 212 LEU A C 1
ATOM 1589 O O . LEU A 1 212 ? 6.812 8.345 15.896 1.00 92.81 212 LEU A O 1
ATOM 1593 N N . PRO A 1 213 ? 7.255 6.459 17.005 1.00 91.50 213 PRO A N 1
ATOM 1594 C CA . PRO A 1 213 ? 8.412 6.120 16.179 1.00 91.50 213 PRO A CA 1
ATOM 1595 C C . PRO A 1 213 ? 8.002 5.864 14.722 1.00 91.50 213 PRO A C 1
ATOM 1597 O O . PRO A 1 213 ? 6.891 5.401 14.468 1.00 91.50 213 PRO A O 1
ATOM 1600 N N . TYR A 1 214 ? 8.902 6.111 13.769 1.00 88.56 214 TYR A N 1
ATOM 1601 C CA . TYR A 1 214 ? 8.597 6.034 12.335 1.00 88.56 214 TYR A CA 1
ATOM 1602 C C . TYR A 1 214 ? 7.972 4.693 11.905 1.00 88.56 214 TYR A C 1
ATOM 1604 O O . TYR A 1 214 ? 6.935 4.688 11.241 1.00 88.56 214 TYR A O 1
ATOM 1612 N N . GLY A 1 215 ? 8.519 3.557 12.359 1.00 88.88 215 GLY A N 1
ATOM 1613 C CA . GLY A 1 215 ? 7.945 2.237 12.073 1.00 88.88 215 GLY A CA 1
ATOM 1614 C C . GLY A 1 215 ? 6.501 2.081 12.569 1.00 88.88 215 GLY A C 1
ATOM 1615 O O . GLY A 1 215 ? 5.653 1.532 11.869 1.00 88.88 215 GLY A O 1
ATOM 1616 N N . GLN A 1 216 ? 6.186 2.649 13.737 1.00 92.06 216 GLN A N 1
ATOM 1617 C CA . GLN A 1 216 ? 4.830 2.643 14.294 1.00 92.06 216 GLN A CA 1
ATOM 1618 C C . GLN A 1 216 ? 3.892 3.599 13.542 1.00 92.06 216 GLN A C 1
ATOM 1620 O O . GLN A 1 216 ? 2.717 3.287 13.369 1.00 92.06 216 GLN A O 1
ATOM 1625 N N . GLN A 1 217 ? 4.398 4.732 13.037 1.00 92.38 217 GLN A N 1
ATOM 1626 C CA . GLN A 1 217 ? 3.622 5.613 12.156 1.00 92.38 217 GLN A CA 1
ATOM 1627 C C . GLN A 1 217 ? 3.239 4.891 10.854 1.00 92.38 217 GLN A C 1
ATOM 1629 O O . GLN A 1 217 ? 2.090 4.969 10.425 1.00 92.38 217 GLN A O 1
ATOM 1634 N N . LYS A 1 218 ? 4.155 4.115 10.262 1.00 91.06 218 LYS A N 1
ATOM 1635 C CA . LYS A 1 218 ? 3.864 3.297 9.072 1.00 91.06 218 LYS A CA 1
ATOM 1636 C C . LYS A 1 218 ? 2.836 2.195 9.346 1.00 91.06 218 LYS A C 1
ATOM 1638 O O . LYS A 1 218 ? 1.918 2.014 8.549 1.00 91.06 218 LYS A O 1
ATOM 1643 N N . LEU A 1 219 ? 2.919 1.512 10.490 1.00 92.75 219 LEU A N 1
ATOM 1644 C CA . LEU A 1 219 ? 1.894 0.539 10.895 1.00 92.75 219 LEU A CA 1
ATOM 1645 C C . LEU A 1 219 ? 0.528 1.197 11.142 1.00 92.75 219 LEU A C 1
ATOM 1647 O O . LEU A 1 219 ? -0.494 0.627 10.770 1.00 92.75 219 LEU A O 1
ATOM 1651 N N . ALA A 1 220 ? 0.487 2.409 11.703 1.00 94.50 220 ALA A N 1
ATOM 1652 C CA . ALA A 1 220 ? -0.751 3.175 11.842 1.00 94.50 220 ALA A CA 1
ATOM 1653 C C . ALA A 1 220 ? -1.351 3.578 10.485 1.00 94.50 220 ALA A C 1
ATOM 1655 O O . ALA A 1 220 ? -2.571 3.558 10.313 1.00 94.50 220 ALA A O 1
ATOM 1656 N N . GLU A 1 221 ? -0.518 3.892 9.494 1.00 93.00 221 GLU A N 1
ATOM 1657 C CA . GLU A 1 221 ? -0.980 4.164 8.134 1.00 93.00 221 GLU A CA 1
ATOM 1658 C C . GLU A 1 221 ? -1.558 2.910 7.463 1.00 93.00 221 GLU A C 1
ATOM 1660 O O . GLU A 1 221 ? -2.634 2.982 6.862 1.00 93.00 221 GLU A O 1
ATOM 1665 N N . LEU A 1 222 ? -0.904 1.757 7.646 1.00 94.19 222 LEU A N 1
ATOM 1666 C CA . LEU A 1 222 ? -1.431 0.456 7.233 1.00 94.19 222 LEU A CA 1
ATOM 1667 C C . LEU A 1 222 ? -2.771 0.163 7.901 1.00 94.19 222 LEU A C 1
ATOM 1669 O O . LEU A 1 222 ? -3.749 -0.111 7.210 1.00 94.19 222 LEU A O 1
ATOM 1673 N N . ALA A 1 223 ? -2.856 0.303 9.221 1.00 95.31 223 ALA A N 1
ATOM 1674 C CA . ALA A 1 223 ? -4.090 0.099 9.968 1.00 95.31 223 ALA A CA 1
ATOM 1675 C C . ALA A 1 223 ? -5.228 0.990 9.457 1.00 95.31 223 ALA A C 1
ATOM 1677 O O . ALA A 1 223 ? -6.352 0.525 9.277 1.00 95.31 223 ALA A O 1
ATOM 1678 N N . ARG A 1 224 ? -4.945 2.261 9.154 1.00 94.81 224 ARG A N 1
ATOM 1679 C CA . ARG A 1 224 ? -5.934 3.174 8.575 1.00 94.81 224 ARG A CA 1
ATOM 1680 C C . ARG A 1 224 ? -6.415 2.712 7.199 1.00 94.81 224 ARG A C 1
ATOM 1682 O O . ARG A 1 224 ? -7.613 2.785 6.934 1.00 94.81 224 ARG A O 1
ATOM 1689 N N . ALA A 1 225 ? -5.520 2.238 6.334 1.00 94.12 225 ALA A N 1
ATOM 1690 C CA . ALA A 1 225 ? -5.912 1.689 5.038 1.00 94.12 225 ALA A CA 1
ATOM 1691 C C . ALA A 1 225 ? -6.781 0.428 5.203 1.00 94.12 225 ALA A C 1
ATOM 1693 O O . ALA A 1 225 ? -7.803 0.293 4.537 1.00 94.12 225 ALA A O 1
ATOM 1694 N N . LEU A 1 226 ? -6.447 -0.451 6.154 1.00 95.12 226 LEU A N 1
ATOM 1695 C CA . LEU A 1 226 ? -7.247 -1.638 6.483 1.00 95.12 226 LEU A CA 1
ATOM 1696 C C . LEU A 1 226 ? -8.615 -1.289 7.077 1.00 95.12 226 LEU A C 1
ATOM 1698 O O . LEU A 1 226 ? -9.590 -2.004 6.848 1.00 95.12 226 LEU A O 1
ATOM 1702 N N . CYS A 1 227 ? -8.722 -0.163 7.788 1.00 95.00 227 CYS A N 1
ATOM 1703 C CA . CYS A 1 227 ? -9.994 0.340 8.306 1.00 95.00 227 CYS A CA 1
ATOM 1704 C C . CYS A 1 227 ? -11.004 0.652 7.193 1.00 95.00 227 CYS A C 1
ATOM 1706 O O . CYS A 1 227 ? -12.205 0.619 7.463 1.00 95.00 227 CYS A O 1
ATOM 1708 N N . MET A 1 228 ? -10.550 0.879 5.954 1.00 93.19 228 MET A N 1
ATOM 1709 C CA . MET A 1 228 ? -11.423 1.034 4.785 1.00 93.19 228 MET A CA 1
ATOM 1710 C C . MET A 1 228 ? -12.099 -0.272 4.346 1.00 93.19 228 MET A C 1
ATOM 1712 O O . MET A 1 228 ? -12.951 -0.213 3.460 1.00 93.19 228 MET A O 1
ATOM 1716 N N . GLU A 1 229 ? -11.721 -1.416 4.931 1.00 93.00 229 GLU A N 1
ATOM 1717 C CA . GLU A 1 229 ? -12.122 -2.768 4.515 1.00 93.00 229 GLU A CA 1
ATOM 1718 C C . GLU A 1 229 ? -11.872 -2.992 3.010 1.00 93.00 229 GLU A C 1
ATOM 1720 O O . GLU A 1 229 ? -12.815 -3.190 2.238 1.00 93.00 229 GLU A O 1
ATOM 1725 N N . PRO A 1 230 ? -10.606 -2.871 2.555 1.00 94.62 230 PRO A N 1
ATOM 1726 C CA . PRO A 1 230 ? -10.278 -2.987 1.142 1.00 94.62 230 PRO A CA 1
ATOM 1727 C C . PRO A 1 230 ? -10.368 -4.433 0.649 1.00 94.62 230 PRO A C 1
ATOM 1729 O O . PRO A 1 230 ? -10.144 -5.371 1.401 1.00 94.62 230 PRO A O 1
ATOM 1732 N N . ARG A 1 231 ? -10.620 -4.594 -0.651 1.00 94.69 231 ARG A N 1
ATOM 1733 C CA . ARG A 1 231 ? -10.413 -5.836 -1.415 1.00 94.69 231 ARG A CA 1
ATOM 1734 C C . ARG A 1 231 ? -9.062 -5.841 -2.134 1.00 94.69 231 ARG A C 1
ATOM 1736 O O . ARG A 1 231 ? -8.504 -6.906 -2.379 1.00 94.69 231 ARG A O 1
ATOM 1743 N N . LEU A 1 232 ? -8.548 -4.651 -2.454 1.00 96.38 232 LEU A N 1
ATOM 1744 C CA . LEU A 1 232 ? -7.235 -4.426 -3.053 1.00 96.38 232 LEU A CA 1
ATOM 1745 C C . LEU A 1 232 ? -6.482 -3.363 -2.253 1.00 96.38 232 LEU A C 1
ATOM 1747 O O . LEU A 1 232 ? -6.979 -2.249 -2.076 1.00 96.38 232 LEU A O 1
ATOM 1751 N N . LEU A 1 233 ? -5.280 -3.693 -1.793 1.00 96.44 233 LEU A N 1
ATOM 1752 C CA . LEU A 1 233 ? -4.414 -2.783 -1.052 1.00 96.44 233 LEU A CA 1
ATOM 1753 C C . LEU A 1 233 ? -3.159 -2.456 -1.867 1.00 96.44 233 LEU A C 1
ATOM 1755 O O . LEU A 1 233 ? -2.385 -3.342 -2.212 1.00 96.44 233 LEU A O 1
ATOM 1759 N N . LEU A 1 234 ? -2.951 -1.174 -2.157 1.00 96.31 234 LEU A N 1
ATOM 1760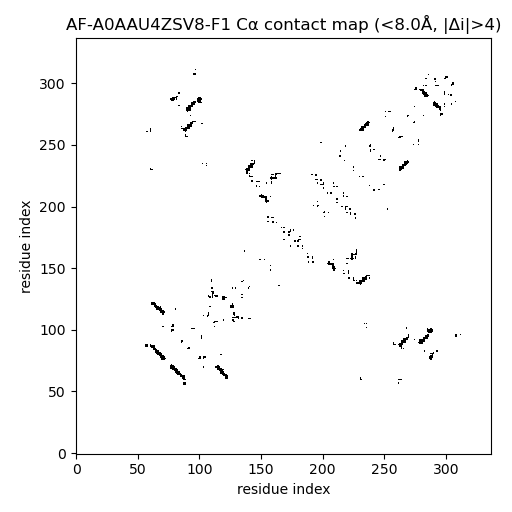 C CA . LEU A 1 234 ? -1.773 -0.657 -2.848 1.00 96.31 234 LEU A CA 1
ATOM 1761 C C . LEU A 1 234 ? -0.762 -0.150 -1.812 1.00 96.31 234 LEU A C 1
ATOM 1763 O O . LEU A 1 234 ? -1.042 0.806 -1.084 1.00 96.31 234 LEU A O 1
ATOM 1767 N N . LEU A 1 235 ? 0.407 -0.779 -1.751 1.00 94.38 235 LEU A N 1
ATOM 1768 C CA . LEU A 1 235 ? 1.495 -0.461 -0.832 1.00 94.38 235 LEU A CA 1
ATOM 1769 C C . LEU A 1 235 ? 2.674 0.127 -1.607 1.00 94.38 235 LEU A C 1
ATOM 1771 O O . LEU A 1 235 ? 3.288 -0.564 -2.411 1.00 94.38 235 LEU A O 1
ATOM 1775 N N . ASP A 1 236 ? 2.980 1.399 -1.372 1.00 90.56 236 ASP A N 1
ATOM 1776 C CA . ASP A 1 236 ? 4.083 2.108 -2.029 1.00 90.56 236 ASP A CA 1
ATOM 1777 C C . ASP A 1 236 ? 5.255 2.243 -1.044 1.00 90.56 236 ASP A C 1
ATOM 1779 O O . ASP A 1 236 ? 5.213 3.083 -0.143 1.00 90.56 236 ASP A O 1
ATOM 1783 N N . GLU A 1 237 ? 6.245 1.353 -1.164 1.00 88.12 237 GLU A N 1
ATOM 1784 C CA . GLU A 1 237 ? 7.433 1.254 -0.299 1.00 88.12 237 GLU A CA 1
ATOM 1785 C C . GLU A 1 237 ? 7.118 1.207 1.215 1.00 88.12 237 GLU A C 1
ATOM 1787 O O . GLU A 1 237 ? 7.561 2.062 1.996 1.00 88.12 237 GLU A O 1
ATOM 1792 N N . PRO A 1 238 ? 6.318 0.227 1.684 1.00 87.75 238 PRO A N 1
ATOM 1793 C CA . PRO A 1 238 ? 5.852 0.179 3.068 1.00 87.75 238 PRO A CA 1
ATOM 1794 C C . PRO A 1 238 ? 6.959 -0.017 4.109 1.00 87.75 238 PRO A C 1
ATOM 1796 O O . PRO A 1 238 ? 6.716 0.293 5.276 1.00 87.75 238 PRO A O 1
ATOM 1799 N N . VAL A 1 239 ? 8.139 -0.531 3.735 1.00 88.44 239 VAL A N 1
ATOM 1800 C CA . VAL A 1 239 ? 9.251 -0.775 4.677 1.00 88.44 239 VAL A CA 1
ATOM 1801 C C . VAL A 1 239 ? 10.478 0.110 4.445 1.00 88.44 239 VAL A C 1
ATOM 1803 O O . VAL A 1 239 ? 11.502 -0.074 5.113 1.00 88.44 239 VAL A O 1
ATOM 1806 N N . ALA A 1 240 ? 10.391 1.089 3.541 1.00 84.19 240 ALA A N 1
ATOM 1807 C CA . ALA A 1 240 ? 11.469 2.045 3.308 1.00 84.19 240 ALA A CA 1
ATOM 1808 C C . ALA A 1 240 ? 11.799 2.843 4.580 1.00 84.19 240 ALA A C 1
ATOM 1810 O O . ALA A 1 240 ? 10.920 3.182 5.370 1.00 84.19 240 ALA A O 1
ATOM 1811 N N . GLY A 1 241 ? 13.087 3.120 4.803 1.00 83.75 241 GLY A N 1
ATOM 1812 C CA . GLY A 1 241 ? 13.565 3.871 5.972 1.00 83.75 241 GLY A CA 1
ATOM 1813 C C . GLY A 1 241 ? 13.510 3.121 7.312 1.00 83.75 241 GLY A C 1
ATOM 1814 O O . GLY A 1 241 ? 13.831 3.710 8.341 1.00 83.75 241 GLY A O 1
ATOM 1815 N N . MET A 1 242 ? 13.128 1.838 7.325 1.00 88.50 242 MET A N 1
ATOM 1816 C CA . MET A 1 242 ? 13.056 1.021 8.542 1.00 88.50 242 MET A CA 1
ATOM 1817 C C . MET A 1 242 ? 14.351 0.257 8.838 1.00 88.50 242 MET A C 1
ATOM 1819 O O . MET A 1 242 ? 15.057 -0.219 7.936 1.00 88.50 242 MET A O 1
ATOM 1823 N N . THR A 1 243 ? 14.608 0.024 10.128 1.00 90.50 243 THR A N 1
ATOM 1824 C CA . THR A 1 243 ? 15.642 -0.926 10.564 1.00 90.50 243 THR A CA 1
ATOM 1825 C C . THR A 1 243 ? 15.330 -2.345 10.070 1.00 90.50 243 THR A C 1
ATOM 1827 O O . THR A 1 243 ? 14.196 -2.669 9.704 1.00 90.50 243 THR A O 1
ATOM 1830 N N . ALA A 1 244 ? 16.331 -3.230 10.047 1.00 88.56 244 ALA A N 1
ATOM 1831 C CA . ALA A 1 244 ? 16.135 -4.614 9.608 1.00 88.56 244 ALA A CA 1
ATOM 1832 C C . ALA A 1 244 ? 15.056 -5.342 10.433 1.00 88.56 244 ALA A C 1
ATOM 1834 O O . ALA A 1 244 ? 14.290 -6.134 9.887 1.00 88.56 244 ALA A O 1
ATOM 1835 N N . ASP A 1 245 ? 14.980 -5.064 11.734 1.00 88.38 245 ASP A N 1
ATOM 1836 C CA . ASP A 1 245 ? 14.019 -5.687 12.644 1.00 88.38 245 ASP A CA 1
ATOM 1837 C C . ASP A 1 245 ? 12.597 -5.176 12.418 1.00 88.38 245 ASP A C 1
ATOM 1839 O O . ASP A 1 245 ? 11.670 -5.979 12.307 1.00 88.38 245 ASP A O 1
ATOM 1843 N N . GLU A 1 246 ? 12.419 -3.859 12.293 1.00 88.88 246 GLU A N 1
ATOM 1844 C CA . GLU A 1 246 ? 11.123 -3.252 11.969 1.00 88.88 246 GLU A CA 1
ATOM 1845 C C . GLU A 1 246 ? 10.607 -3.744 10.619 1.00 88.88 246 GLU A C 1
ATOM 1847 O O . GLU A 1 246 ? 9.469 -4.194 10.522 1.00 88.88 246 GLU A O 1
ATOM 1852 N N . ARG A 1 247 ? 11.466 -3.768 9.596 1.00 90.44 247 ARG A N 1
ATOM 1853 C CA . ARG A 1 247 ? 11.128 -4.285 8.267 1.00 90.44 247 ARG A CA 1
ATOM 1854 C C . ARG A 1 247 ? 10.658 -5.736 8.308 1.00 90.44 247 ARG A C 1
ATOM 1856 O O . ARG A 1 247 ? 9.664 -6.055 7.658 1.00 90.44 247 ARG A O 1
ATOM 1863 N N . ARG A 1 248 ? 11.320 -6.614 9.077 1.00 89.06 248 ARG A N 1
ATOM 1864 C CA . ARG A 1 248 ? 10.866 -8.009 9.248 1.00 89.06 248 ARG A CA 1
ATOM 1865 C C . ARG A 1 248 ? 9.488 -8.077 9.909 1.00 89.06 248 ARG A C 1
ATOM 1867 O O . ARG A 1 248 ? 8.635 -8.813 9.421 1.00 89.06 248 ARG A O 1
ATOM 1874 N N . ARG A 1 249 ? 9.250 -7.291 10.966 1.00 89.19 249 ARG A N 1
ATOM 1875 C CA . ARG A 1 249 ? 7.949 -7.245 11.661 1.00 89.19 249 ARG A CA 1
ATOM 1876 C C . ARG A 1 249 ? 6.836 -6.721 10.753 1.00 89.19 249 ARG A C 1
ATOM 1878 O O . ARG A 1 249 ? 5.811 -7.377 10.626 1.00 89.19 249 ARG A O 1
ATOM 1885 N N . THR A 1 250 ? 7.051 -5.599 10.071 1.00 90.25 250 THR A N 1
ATOM 1886 C CA . THR A 1 250 ? 6.067 -5.010 9.149 1.00 90.25 250 THR A CA 1
ATOM 1887 C C . THR A 1 250 ? 5.767 -5.944 7.978 1.00 90.25 250 THR A C 1
ATOM 1889 O O . THR A 1 250 ? 4.607 -6.117 7.621 1.00 90.25 250 THR A O 1
ATOM 1892 N N . SER A 1 251 ? 6.785 -6.615 7.426 1.00 91.38 251 SER A N 1
ATOM 1893 C CA . SER A 1 251 ? 6.584 -7.632 6.382 1.00 91.38 251 SER A CA 1
ATOM 1894 C C . SER A 1 251 ? 5.687 -8.772 6.879 1.00 91.38 251 SER A C 1
ATOM 1896 O O . SER A 1 251 ? 4.760 -9.168 6.181 1.00 91.38 251 SER A O 1
ATOM 1898 N N . ALA A 1 252 ? 5.914 -9.266 8.102 1.00 91.31 252 ALA A N 1
ATOM 1899 C CA . ALA A 1 252 ? 5.077 -10.309 8.694 1.00 91.31 252 ALA A CA 1
ATOM 1900 C C . ALA A 1 252 ? 3.622 -9.849 8.894 1.00 91.31 252 ALA A C 1
ATOM 1902 O O . ALA A 1 252 ? 2.702 -10.616 8.626 1.00 91.31 252 ALA A O 1
ATOM 1903 N N . VAL A 1 253 ? 3.405 -8.589 9.293 1.00 93.00 253 VAL A N 1
ATOM 1904 C CA . VAL A 1 253 ? 2.056 -8.004 9.372 1.00 93.00 253 VAL A CA 1
ATOM 1905 C C . VAL A 1 253 ? 1.400 -7.970 7.989 1.00 93.00 253 VAL A C 1
ATOM 1907 O O . VAL A 1 253 ? 0.257 -8.388 7.862 1.00 93.00 253 VAL A O 1
ATOM 1910 N N . ILE A 1 254 ? 2.108 -7.531 6.943 1.00 92.31 254 ILE A N 1
ATOM 1911 C CA . ILE A 1 254 ? 1.574 -7.479 5.568 1.00 92.31 254 ILE A CA 1
ATOM 1912 C C . ILE A 1 254 ? 1.192 -8.876 5.059 1.00 92.31 254 ILE A C 1
ATOM 1914 O O . ILE A 1 254 ? 0.115 -9.039 4.486 1.00 92.31 254 ILE A O 1
ATOM 1918 N N . ALA A 1 255 ? 2.032 -9.886 5.297 1.00 90.75 255 ALA A N 1
ATOM 1919 C CA . ALA A 1 255 ? 1.701 -11.272 4.966 1.00 90.75 255 ALA A CA 1
ATOM 1920 C C . ALA A 1 255 ? 0.442 -11.735 5.721 1.00 90.75 255 ALA A C 1
ATOM 1922 O O . ALA A 1 255 ? -0.516 -12.203 5.107 1.00 90.75 255 ALA A O 1
ATOM 1923 N N . GLY A 1 256 ? 0.390 -11.483 7.035 1.00 92.12 256 GLY A N 1
ATOM 1924 C CA . GLY A 1 256 ? -0.764 -11.815 7.866 1.00 92.12 256 GLY A CA 1
ATOM 1925 C C . GLY A 1 256 ? -2.055 -11.131 7.409 1.00 92.12 256 GLY A C 1
ATOM 1926 O O . GLY A 1 256 ? -3.110 -11.762 7.446 1.00 92.12 256 GLY A O 1
ATOM 1927 N N . VAL A 1 257 ? -1.992 -9.869 6.957 1.00 90.94 257 VAL A N 1
ATOM 1928 C CA . VAL A 1 257 ? -3.133 -9.124 6.388 1.00 90.94 257 VAL A CA 1
ATOM 1929 C C . VAL A 1 257 ? -3.739 -9.896 5.222 1.00 90.94 257 VAL A C 1
ATOM 1931 O O . VAL A 1 257 ? -4.950 -10.111 5.198 1.00 90.94 257 VAL A O 1
ATOM 1934 N N . ARG A 1 258 ? -2.906 -10.289 4.253 1.00 89.44 258 ARG A N 1
ATOM 1935 C CA . ARG A 1 258 ? -3.347 -11.010 3.056 1.00 89.44 258 ARG A CA 1
ATOM 1936 C C . ARG A 1 258 ? -3.971 -12.349 3.439 1.00 89.44 258 ARG A C 1
ATOM 1938 O O . ARG A 1 258 ? -5.090 -12.620 3.015 1.00 89.44 258 ARG A O 1
ATOM 1945 N N . ASP A 1 259 ? -3.309 -13.118 4.300 1.00 88.50 259 ASP A N 1
ATOM 1946 C CA . ASP A 1 259 ? -3.780 -14.448 4.702 1.00 88.50 259 ASP A CA 1
ATOM 1947 C C . ASP A 1 259 ? -5.074 -14.390 5.539 1.00 88.50 259 ASP A C 1
ATOM 1949 O O . ASP A 1 259 ? -5.982 -15.193 5.340 1.00 88.50 259 ASP A O 1
ATOM 1953 N N . SER A 1 260 ? -5.195 -13.421 6.454 1.00 89.50 260 SER A N 1
ATOM 1954 C CA . SER A 1 260 ? -6.328 -13.340 7.393 1.00 89.50 260 SER A CA 1
ATOM 1955 C C . SER A 1 260 ? -7.553 -12.636 6.813 1.00 89.50 260 SER A C 1
ATOM 1957 O O . SER A 1 260 ? -8.681 -12.976 7.161 1.00 89.50 260 SER A O 1
ATOM 1959 N N . LEU A 1 261 ? -7.349 -11.617 5.970 1.00 88.25 261 LEU A N 1
ATOM 1960 C CA . LEU A 1 261 ? -8.443 -10.843 5.371 1.00 88.25 261 LEU A CA 1
ATOM 1961 C C . LEU A 1 261 ? -8.796 -11.326 3.962 1.00 88.25 261 LEU A C 1
ATOM 1963 O O . LEU A 1 261 ? -9.816 -10.907 3.420 1.00 88.25 261 LEU A O 1
ATOM 1967 N N . GLY A 1 262 ? -7.960 -12.184 3.369 1.00 89.44 262 GLY A N 1
ATOM 1968 C CA . GLY A 1 262 ? -8.166 -12.737 2.038 1.00 89.44 262 GLY A CA 1
ATOM 1969 C C . GLY A 1 262 ? -8.184 -11.676 0.943 1.00 89.44 262 GLY A C 1
ATOM 1970 O O . GLY A 1 262 ? -8.942 -11.838 -0.000 1.00 89.44 262 GLY A O 1
ATOM 1971 N N . ILE A 1 263 ? -7.408 -10.593 1.077 1.00 94.19 263 ILE A N 1
ATOM 1972 C CA . ILE A 1 263 ? -7.371 -9.455 0.139 1.00 94.19 263 ILE A CA 1
ATOM 1973 C C . ILE A 1 263 ? -6.213 -9.582 -0.860 1.00 94.19 263 ILE A C 1
ATOM 1975 O O . ILE A 1 263 ? -5.212 -10.237 -0.574 1.00 94.19 263 ILE A O 1
ATOM 1979 N N . SER A 1 264 ? -6.305 -8.908 -2.008 1.00 96.31 264 SER A N 1
ATOM 1980 C CA . SER A 1 264 ? -5.160 -8.752 -2.917 1.00 96.31 264 SER A CA 1
ATOM 1981 C C . SER A 1 264 ? -4.289 -7.568 -2.499 1.00 96.31 264 SER A C 1
ATOM 1983 O O . SER A 1 264 ? -4.795 -6.526 -2.073 1.00 96.31 264 SER A O 1
ATOM 1985 N N . ILE A 1 265 ? -2.974 -7.696 -2.667 1.00 96.94 265 ILE A N 1
ATOM 1986 C CA . ILE A 1 265 ? -2.007 -6.631 -2.379 1.00 96.94 265 ILE A CA 1
ATOM 1987 C C . ILE A 1 265 ? -1.174 -6.365 -3.631 1.00 96.94 265 ILE A C 1
ATOM 1989 O O . ILE A 1 265 ? -0.666 -7.300 -4.240 1.00 96.94 265 ILE A O 1
ATOM 1993 N N . VAL A 1 266 ? -0.994 -5.095 -3.995 1.00 97.12 266 VAL A N 1
ATOM 1994 C CA . VAL A 1 266 ? 0.035 -4.675 -4.958 1.00 97.12 266 VAL A CA 1
ATOM 1995 C C . VAL A 1 266 ? 1.091 -3.895 -4.203 1.00 97.12 266 VAL A C 1
ATOM 1997 O O . VAL A 1 266 ? 0.765 -2.945 -3.494 1.00 97.12 266 VAL A O 1
ATOM 2000 N N . LEU A 1 267 ? 2.349 -4.286 -4.353 1.00 94.69 267 LEU A N 1
ATOM 2001 C CA . LEU A 1 267 ? 3.469 -3.763 -3.583 1.00 94.69 267 LEU A CA 1
ATOM 2002 C C . LEU A 1 267 ? 4.516 -3.148 -4.515 1.00 94.69 267 LEU A C 1
ATOM 2004 O O . LEU A 1 267 ? 5.080 -3.860 -5.337 1.00 94.69 267 LEU A O 1
ATOM 2008 N N . VAL A 1 268 ? 4.826 -1.860 -4.369 1.00 93.69 268 VAL A N 1
ATOM 2009 C CA . VAL A 1 268 ? 6.086 -1.304 -4.883 1.00 93.69 268 VAL A CA 1
ATOM 2010 C C . VAL A 1 268 ? 7.149 -1.509 -3.825 1.00 93.69 268 VAL A C 1
ATOM 2012 O O . VAL A 1 268 ? 7.033 -0.972 -2.727 1.00 93.69 268 VAL A O 1
ATOM 2015 N N . GLU A 1 269 ? 8.189 -2.256 -4.168 1.00 87.94 269 GLU A N 1
ATOM 2016 C CA . GLU A 1 269 ? 9.378 -2.403 -3.337 1.00 87.94 269 GLU A CA 1
ATOM 2017 C C . GLU A 1 269 ? 10.634 -2.499 -4.199 1.00 87.94 269 GLU A C 1
ATOM 2019 O O . GLU A 1 269 ? 10.597 -2.948 -5.346 1.00 87.94 269 GLU A O 1
ATOM 2024 N N . HIS A 1 270 ? 11.760 -2.079 -3.633 1.00 81.56 270 HIS A N 1
ATOM 2025 C CA . HIS A 1 270 ? 13.078 -2.221 -4.257 1.00 81.56 270 HIS A CA 1
ATOM 2026 C C . HIS A 1 270 ? 13.983 -3.198 -3.489 1.00 81.56 270 HIS A C 1
ATOM 2028 O O . HIS A 1 270 ? 14.977 -3.678 -4.033 1.00 81.56 270 HIS A O 1
ATOM 2034 N N . ASP A 1 271 ? 13.630 -3.546 -2.247 1.00 85.38 271 ASP A N 1
ATOM 2035 C CA . ASP A 1 271 ? 14.327 -4.567 -1.466 1.00 85.38 271 ASP A CA 1
ATOM 2036 C C . ASP A 1 271 ? 13.926 -5.975 -1.941 1.00 85.38 271 ASP A C 1
ATOM 2038 O O . ASP A 1 271 ? 12.833 -6.472 -1.655 1.00 85.38 271 ASP A O 1
ATOM 2042 N N . MET A 1 272 ? 14.838 -6.655 -2.643 1.00 85.62 272 MET A N 1
ATOM 2043 C CA . MET A 1 272 ? 14.594 -8.013 -3.147 1.00 85.62 272 MET A CA 1
ATOM 2044 C C . MET A 1 272 ? 14.378 -9.036 -2.036 1.00 85.62 272 MET A C 1
ATOM 2046 O O . MET A 1 272 ? 13.618 -9.978 -2.222 1.00 85.62 272 MET A O 1
ATOM 2050 N N . GLY A 1 273 ? 14.959 -8.850 -0.853 1.00 86.69 273 GLY A N 1
ATOM 2051 C CA . GLY A 1 273 ? 14.676 -9.724 0.278 1.00 86.69 273 GLY A CA 1
ATOM 2052 C C . GLY A 1 273 ? 13.214 -9.634 0.718 1.00 86.69 273 GLY A C 1
ATOM 2053 O O . GLY A 1 273 ? 12.620 -10.647 1.074 1.00 86.69 273 GLY A O 1
ATOM 2054 N N . VAL A 1 274 ? 12.625 -8.437 0.703 1.00 89.31 274 VAL A N 1
ATOM 2055 C CA . VAL A 1 274 ? 11.201 -8.229 1.019 1.00 89.31 274 VAL A CA 1
ATOM 2056 C C . VAL A 1 274 ? 10.317 -8.826 -0.071 1.00 89.31 274 VAL A C 1
ATOM 2058 O O . VAL A 1 274 ? 9.396 -9.575 0.249 1.00 89.31 274 VAL A O 1
ATOM 2061 N N . VAL A 1 275 ? 10.640 -8.570 -1.340 1.00 92.06 275 VAL A N 1
ATOM 2062 C CA . VAL A 1 275 ? 9.885 -9.089 -2.490 1.00 92.06 275 VAL A CA 1
ATOM 2063 C C . VAL A 1 275 ? 9.853 -10.617 -2.489 1.00 92.06 275 VAL A C 1
ATOM 2065 O O . VAL A 1 275 ? 8.770 -11.188 -2.538 1.00 92.06 275 VAL A O 1
ATOM 2068 N N . MET A 1 276 ? 10.999 -11.287 -2.321 1.00 90.19 276 MET A N 1
ATOM 2069 C CA . MET A 1 276 ? 11.066 -12.758 -2.293 1.00 90.19 276 MET A CA 1
ATOM 2070 C C . MET A 1 276 ? 10.297 -13.384 -1.125 1.00 90.19 276 MET A C 1
ATOM 2072 O O . MET A 1 276 ? 9.902 -14.542 -1.204 1.00 90.19 276 MET A O 1
ATOM 2076 N N . ARG A 1 277 ? 10.113 -12.649 -0.020 1.00 90.44 277 ARG A N 1
ATOM 2077 C CA . ARG A 1 277 ? 9.372 -13.141 1.151 1.00 90.44 277 ARG A CA 1
ATOM 2078 C C . ARG A 1 277 ? 7.866 -12.938 1.044 1.00 90.44 277 ARG A C 1
ATOM 2080 O O . ARG A 1 277 ? 7.136 -13.691 1.676 1.00 90.44 277 ARG A O 1
ATOM 2087 N N . LEU A 1 278 ? 7.422 -11.889 0.354 1.00 92.69 278 LEU A N 1
ATOM 2088 C CA . LEU A 1 278 ? 6.019 -11.470 0.363 1.00 92.69 278 LEU A CA 1
ATOM 2089 C C . LEU A 1 278 ? 5.282 -11.777 -0.933 1.00 92.69 278 LEU A C 1
ATOM 2091 O O . LEU A 1 278 ? 4.093 -12.060 -0.873 1.00 92.69 278 LEU A O 1
ATOM 2095 N N . ALA A 1 279 ? 5.943 -11.654 -2.082 1.00 95.81 279 ALA A N 1
ATOM 2096 C CA . ALA A 1 279 ? 5.274 -11.653 -3.373 1.00 95.81 279 ALA A CA 1
ATOM 2097 C C . ALA A 1 279 ? 5.009 -13.073 -3.884 1.00 95.81 279 ALA A C 1
ATOM 2099 O O . ALA A 1 279 ? 5.903 -13.913 -3.898 1.00 95.81 279 ALA A O 1
ATOM 2100 N N . ASP A 1 280 ? 3.796 -13.313 -4.380 1.00 95.31 280 ASP A N 1
ATOM 2101 C CA . ASP A 1 280 ? 3.457 -14.513 -5.150 1.00 95.31 280 ASP A CA 1
ATOM 2102 C C . ASP A 1 280 ? 3.850 -14.348 -6.632 1.00 95.31 280 ASP A C 1
ATOM 2104 O O . ASP A 1 280 ? 4.160 -15.322 -7.318 1.00 95.31 280 ASP A O 1
ATOM 2108 N N . ALA A 1 281 ? 3.834 -13.108 -7.131 1.00 96.69 281 ALA A N 1
ATOM 2109 C CA . ALA A 1 281 ? 4.200 -12.741 -8.497 1.00 96.69 281 ALA A CA 1
ATOM 2110 C C . ALA A 1 281 ? 4.905 -11.380 -8.527 1.00 96.69 281 ALA A C 1
ATOM 2112 O O . ALA A 1 281 ? 4.684 -10.531 -7.660 1.00 96.69 281 ALA A O 1
ATOM 2113 N N . VAL A 1 282 ? 5.759 -11.174 -9.526 1.00 97.06 282 VAL A N 1
ATOM 2114 C CA . VAL A 1 282 ? 6.574 -9.971 -9.694 1.00 97.06 282 VAL A CA 1
ATOM 2115 C C . VAL A 1 282 ? 6.501 -9.503 -11.140 1.00 97.06 282 VAL A C 1
ATOM 2117 O O . VAL A 1 282 ? 6.814 -10.268 -12.046 1.00 97.06 282 VAL A O 1
ATOM 2120 N N . THR A 1 283 ? 6.177 -8.228 -11.337 1.00 96.94 283 THR A N 1
ATOM 2121 C CA . THR A 1 283 ? 6.374 -7.513 -12.601 1.00 96.94 283 THR A CA 1
ATOM 2122 C C . THR A 1 283 ? 7.547 -6.554 -12.449 1.00 96.94 283 THR A C 1
ATOM 2124 O O . THR A 1 283 ? 7.609 -5.784 -11.488 1.00 96.94 283 THR A O 1
ATOM 2127 N N . VAL A 1 284 ? 8.464 -6.562 -13.412 1.00 95.94 284 VAL A N 1
ATOM 2128 C CA . VAL A 1 284 ? 9.613 -5.654 -13.454 1.00 95.94 284 VAL A CA 1
ATOM 2129 C C . VAL A 1 284 ? 9.413 -4.628 -14.552 1.00 95.94 284 VAL A C 1
ATOM 2131 O O . VAL A 1 284 ? 9.224 -4.984 -15.717 1.00 95.94 284 VAL A O 1
ATOM 2134 N N . LEU A 1 285 ? 9.492 -3.356 -14.176 1.00 95.69 285 LEU A N 1
ATOM 2135 C CA . LEU A 1 285 ? 9.513 -2.241 -15.108 1.00 95.69 285 LEU A CA 1
ATOM 2136 C C . LEU A 1 285 ? 10.932 -1.705 -15.284 1.00 95.69 285 LEU A C 1
ATOM 2138 O O . LEU A 1 285 ? 11.695 -1.621 -14.322 1.00 95.69 285 LEU A O 1
ATOM 2142 N N . ASP A 1 286 ? 11.243 -1.269 -16.497 1.00 94.75 286 ASP A N 1
ATOM 2143 C CA . ASP A 1 286 ? 12.426 -0.478 -16.817 1.00 94.75 286 ASP A CA 1
ATOM 2144 C C . ASP A 1 286 ? 12.076 0.549 -17.900 1.00 94.75 286 ASP A C 1
ATOM 2146 O O . ASP A 1 286 ? 11.426 0.220 -18.893 1.00 94.75 286 ASP A O 1
ATOM 2150 N N . PHE A 1 287 ? 12.430 1.817 -17.676 1.00 93.12 287 PHE A N 1
ATOM 2151 C CA . PHE A 1 287 ? 12.064 2.953 -18.541 1.00 93.12 287 PHE A CA 1
ATOM 2152 C C . PHE A 1 287 ? 10.601 2.950 -19.038 1.00 93.12 287 PHE A C 1
ATOM 2154 O O . PHE A 1 287 ? 10.316 3.224 -20.204 1.00 93.12 287 PHE A O 1
ATOM 2161 N N . GLY A 1 288 ? 9.656 2.633 -18.148 1.00 93.88 288 GLY A N 1
ATOM 2162 C CA . GLY A 1 288 ? 8.225 2.629 -18.451 1.00 93.88 288 GLY A CA 1
ATOM 2163 C C . GLY A 1 288 ? 7.727 1.396 -19.206 1.00 93.88 288 GLY A C 1
ATOM 2164 O O . GLY A 1 288 ? 6.552 1.353 -19.562 1.00 93.88 288 GLY A O 1
ATOM 2165 N N . ARG A 1 289 ? 8.580 0.396 -19.442 1.00 96.19 289 ARG A N 1
ATOM 2166 C CA . ARG A 1 289 ? 8.242 -0.848 -20.142 1.00 96.19 289 ARG A CA 1
ATOM 2167 C C . ARG A 1 289 ? 8.364 -2.044 -19.219 1.00 96.19 289 ARG A C 1
ATOM 2169 O O . ARG A 1 289 ? 9.220 -2.069 -18.340 1.00 96.19 289 ARG A O 1
ATOM 2176 N N . LEU A 1 290 ? 7.531 -3.051 -19.448 1.00 96.44 290 LEU A N 1
ATOM 2177 C CA . LEU A 1 290 ? 7.666 -4.342 -18.787 1.00 96.44 290 LEU A CA 1
ATOM 2178 C C . LEU A 1 290 ? 8.855 -5.100 -19.378 1.00 96.44 290 LEU A C 1
ATOM 2180 O O . LEU A 1 290 ? 8.945 -5.254 -20.596 1.00 96.44 290 LEU A O 1
ATOM 2184 N N . ILE A 1 291 ? 9.752 -5.578 -18.516 1.00 95.56 291 ILE A N 1
ATOM 2185 C CA . ILE A 1 291 ? 10.912 -6.384 -18.928 1.00 95.56 291 ILE A CA 1
ATOM 2186 C C . ILE A 1 291 ? 10.853 -7.833 -18.442 1.00 95.56 291 ILE A C 1
ATOM 2188 O O . ILE A 1 291 ? 11.474 -8.688 -19.063 1.00 95.56 291 ILE A O 1
ATOM 2192 N N . ALA A 1 292 ? 10.103 -8.112 -17.372 1.00 95.69 292 ALA A N 1
ATOM 2193 C CA . ALA A 1 292 ? 9.839 -9.461 -16.878 1.00 95.69 292 ALA A CA 1
ATOM 2194 C C . ALA A 1 292 ? 8.527 -9.496 -16.077 1.00 95.69 292 ALA A C 1
ATOM 2196 O O . ALA A 1 292 ? 8.164 -8.507 -15.437 1.00 95.69 292 ALA A O 1
ATOM 2197 N N . ASP A 1 293 ? 7.839 -10.636 -16.098 1.00 95.56 293 ASP A N 1
ATOM 2198 C CA . ASP A 1 293 ? 6.645 -10.923 -15.297 1.00 95.56 293 ASP A CA 1
ATOM 2199 C C . ASP A 1 293 ? 6.619 -12.414 -14.946 1.00 95.56 293 ASP A C 1
ATOM 2201 O O . ASP A 1 293 ? 6.784 -13.258 -15.829 1.00 95.56 293 ASP A O 1
ATOM 2205 N N . GLY A 1 294 ? 6.460 -12.761 -13.669 1.00 95.25 294 GLY A N 1
ATOM 2206 C CA . GLY A 1 294 ? 6.472 -14.164 -13.255 1.00 95.25 294 GLY A CA 1
ATOM 2207 C C . GLY A 1 294 ? 6.651 -14.385 -11.760 1.00 95.25 294 GLY A C 1
ATOM 2208 O O . GLY A 1 294 ? 6.446 -13.483 -10.948 1.00 95.25 294 GLY A O 1
ATOM 2209 N N . ALA A 1 295 ? 7.024 -15.610 -11.382 1.00 95.31 295 ALA A N 1
ATOM 2210 C CA . ALA A 1 295 ? 7.332 -15.926 -9.993 1.00 95.31 295 ALA A CA 1
ATOM 2211 C C . ALA A 1 295 ? 8.621 -15.202 -9.548 1.00 95.31 295 ALA A C 1
ATOM 2213 O O . ALA A 1 295 ? 9.542 -15.050 -10.357 1.00 95.31 295 ALA A O 1
ATOM 2214 N N . PRO A 1 296 ? 8.742 -14.801 -8.267 1.00 94.31 296 PRO A N 1
ATOM 2215 C CA . PRO A 1 296 ? 9.913 -14.068 -7.783 1.00 94.31 296 PRO A CA 1
ATOM 2216 C C . PRO A 1 296 ? 11.254 -14.750 -8.103 1.00 94.31 296 PRO A C 1
ATOM 2218 O O . PRO A 1 296 ? 12.193 -14.088 -8.542 1.00 94.31 296 PRO A O 1
ATOM 2221 N N . ALA A 1 297 ? 11.334 -16.076 -7.944 1.00 92.25 297 ALA A N 1
ATOM 2222 C CA . ALA A 1 297 ? 12.551 -16.847 -8.202 1.00 92.25 297 ALA A CA 1
ATOM 2223 C C . ALA A 1 297 ? 12.967 -16.849 -9.685 1.00 92.25 297 ALA A C 1
ATOM 2225 O O . ALA A 1 297 ? 14.160 -16.805 -9.986 1.00 92.25 297 ALA A O 1
ATOM 2226 N N . ASP A 1 298 ? 12.002 -16.861 -10.606 1.00 93.06 298 ASP A N 1
ATOM 2227 C CA . ASP A 1 298 ? 12.276 -16.817 -12.046 1.00 93.06 298 ASP A CA 1
ATOM 2228 C C . ASP A 1 298 ? 12.756 -15.417 -12.443 1.00 93.06 298 ASP A C 1
ATOM 2230 O O . ASP A 1 298 ? 13.790 -15.260 -13.092 1.00 93.06 298 ASP A O 1
ATOM 2234 N N . VAL A 1 299 ? 12.056 -14.388 -11.955 1.00 91.94 299 VAL A N 1
ATOM 2235 C CA . VAL A 1 299 ? 12.359 -12.976 -12.218 1.00 91.94 299 VAL A CA 1
ATOM 2236 C C . VAL A 1 299 ? 13.738 -12.573 -11.684 1.00 91.94 299 VAL A C 1
ATOM 2238 O O . VAL A 1 299 ? 14.449 -11.813 -12.338 1.00 91.94 299 VAL A O 1
ATOM 2241 N N . GLN A 1 300 ? 14.162 -13.099 -10.529 1.00 88.81 300 GLN A N 1
ATOM 2242 C CA . GLN A 1 300 ? 15.490 -12.820 -9.966 1.00 88.81 300 GLN A CA 1
ATOM 2243 C C . GLN A 1 300 ? 16.634 -13.240 -10.894 1.00 88.81 300 GLN A C 1
ATOM 2245 O O . GLN A 1 300 ? 17.680 -12.590 -10.932 1.00 88.81 300 GLN A O 1
ATOM 2250 N N . ASN A 1 301 ? 16.440 -14.354 -11.597 1.00 89.19 301 ASN A N 1
ATOM 2251 C CA . ASN A 1 301 ? 17.443 -14.958 -12.462 1.00 89.19 301 ASN A CA 1
ATOM 2252 C C . ASN A 1 301 ? 17.332 -14.470 -13.913 1.00 89.19 301 ASN A C 1
ATOM 2254 O O . ASN A 1 301 ? 18.156 -14.850 -14.747 1.00 89.19 301 ASN A O 1
ATOM 2258 N N . ASP A 1 302 ? 16.346 -13.623 -14.219 1.00 92.25 302 ASP A N 1
ATOM 2259 C CA . ASP A 1 302 ? 16.140 -13.095 -15.558 1.00 92.25 302 ASP A CA 1
ATOM 2260 C C . ASP A 1 302 ? 17.312 -12.171 -15.966 1.00 92.25 302 ASP A C 1
ATOM 2262 O O . ASP A 1 302 ? 17.597 -11.166 -15.299 1.00 92.25 302 ASP A O 1
ATOM 2266 N N . PRO A 1 303 ? 18.008 -12.458 -17.084 1.00 92.12 303 PRO A N 1
ATOM 2267 C CA . PRO A 1 303 ? 19.134 -11.648 -17.533 1.00 92.12 303 PRO A CA 1
ATOM 2268 C C . PRO A 1 303 ? 18.789 -10.179 -17.813 1.00 92.12 303 PRO A C 1
ATOM 2270 O O . PRO A 1 303 ? 19.659 -9.322 -17.666 1.00 92.12 303 PRO A O 1
ATOM 2273 N N . ALA A 1 304 ? 17.570 -9.863 -18.262 1.00 90.12 304 ALA A N 1
ATOM 2274 C CA . ALA A 1 304 ? 17.124 -8.488 -18.482 1.00 90.12 304 ALA A CA 1
ATOM 2275 C C . ALA A 1 304 ? 16.985 -7.732 -17.159 1.00 90.12 304 ALA A C 1
ATOM 2277 O O . ALA A 1 304 ? 17.465 -6.602 -17.060 1.00 90.12 304 ALA A O 1
ATOM 2278 N N . VAL A 1 305 ? 16.438 -8.385 -16.133 1.00 90.06 305 VAL A N 1
ATOM 2279 C CA . VAL A 1 305 ? 16.324 -7.831 -14.777 1.00 90.06 305 VAL A CA 1
ATOM 2280 C C . VAL A 1 305 ? 17.711 -7.582 -14.192 1.00 90.06 305 VAL A C 1
ATOM 2282 O O . VAL A 1 305 ? 18.019 -6.472 -13.762 1.00 90.06 305 VAL A O 1
ATOM 2285 N N . VAL A 1 306 ? 18.605 -8.570 -14.271 1.00 88.75 306 VAL A N 1
ATOM 2286 C CA . VAL A 1 306 ? 19.991 -8.432 -13.800 1.00 88.75 306 VAL A CA 1
ATOM 2287 C C . VAL A 1 306 ? 20.713 -7.278 -14.506 1.00 88.75 306 VAL A C 1
ATOM 2289 O O . VAL A 1 306 ? 21.404 -6.495 -13.852 1.00 88.75 306 VAL A O 1
ATOM 2292 N N . ARG A 1 307 ? 20.535 -7.121 -15.827 1.00 88.25 307 ARG A N 1
ATOM 2293 C CA . ARG A 1 307 ? 21.121 -6.003 -16.588 1.00 88.25 307 ARG A CA 1
ATOM 2294 C C . ARG A 1 307 ? 20.576 -4.644 -16.156 1.00 88.25 307 ARG A C 1
ATOM 2296 O O . ARG A 1 307 ? 21.384 -3.734 -15.980 1.00 88.25 307 ARG A O 1
ATOM 2303 N N . ALA A 1 308 ? 19.262 -4.513 -15.971 1.00 86.12 308 ALA A N 1
ATOM 2304 C CA . ALA A 1 308 ? 18.633 -3.261 -15.549 1.00 86.12 308 ALA A CA 1
ATOM 2305 C C . ALA A 1 308 ? 19.189 -2.788 -14.191 1.00 86.12 308 ALA A C 1
ATOM 2307 O O . ALA A 1 308 ? 19.655 -1.658 -14.066 1.00 86.12 308 ALA A O 1
ATOM 2308 N N . TYR A 1 309 ? 19.280 -3.690 -13.208 1.00 81.94 309 TYR A N 1
ATOM 2309 C CA . TYR A 1 309 ? 19.804 -3.383 -11.867 1.00 81.94 309 TYR A CA 1
ATOM 2310 C C . TYR A 1 309 ? 21.344 -3.244 -11.796 1.00 81.94 309 TYR A C 1
ATOM 2312 O O . TYR A 1 309 ? 21.881 -2.650 -10.860 1.00 81.94 309 TYR A O 1
ATOM 2320 N N . LEU A 1 310 ? 22.097 -3.791 -12.760 1.00 75.38 310 LEU A N 1
ATOM 2321 C CA . LEU A 1 310 ? 23.553 -3.588 -12.886 1.00 75.38 310 LEU A CA 1
ATOM 2322 C C . LEU A 1 310 ? 23.927 -2.299 -13.632 1.00 75.38 310 LEU A C 1
ATOM 2324 O O . LEU A 1 310 ? 25.067 -1.843 -13.520 1.00 75.38 310 LEU A O 1
ATOM 2328 N N . GLY A 1 311 ? 23.009 -1.745 -14.426 1.00 61.78 311 GLY A N 1
ATOM 2329 C CA . GLY A 1 311 ? 23.187 -0.467 -15.112 1.00 61.78 311 GLY A CA 1
ATOM 2330 C C . GLY A 1 311 ? 23.325 0.698 -14.130 1.00 61.78 311 GLY A C 1
ATOM 2331 O O . GLY A 1 311 ? 24.298 1.440 -14.231 1.00 61.78 311 GLY A O 1
ATOM 2332 N N . GLU A 1 312 ? 22.431 0.784 -13.136 1.00 57.03 312 GLU A N 1
ATOM 2333 C CA . GLU A 1 312 ? 22.446 1.830 -12.090 1.00 57.03 312 GLU A CA 1
ATOM 2334 C C . GLU A 1 312 ? 23.724 1.802 -11.237 1.00 57.03 312 GLU A C 1
ATOM 2336 O O . GLU A 1 312 ? 24.338 2.838 -10.991 1.00 57.03 312 GLU A O 1
ATOM 2341 N N . ARG A 1 313 ? 24.207 0.608 -10.857 1.00 52.03 313 ARG A N 1
ATOM 2342 C CA . ARG A 1 313 ? 25.431 0.482 -10.040 1.00 52.03 313 ARG A CA 1
ATOM 2343 C C . ARG A 1 313 ? 26.687 1.045 -10.710 1.00 52.03 313 ARG A C 1
ATOM 2345 O O . ARG A 1 313 ? 27.642 1.350 -10.009 1.00 52.03 313 ARG A O 1
ATOM 2352 N N . ARG A 1 314 ? 26.703 1.165 -12.043 1.00 48.72 314 ARG A N 1
ATOM 2353 C CA . ARG A 1 314 ? 27.817 1.770 -12.794 1.00 48.72 314 ARG A CA 1
ATOM 2354 C C . ARG A 1 314 ? 27.645 3.271 -13.034 1.00 48.72 314 ARG A C 1
ATOM 2356 O O . ARG A 1 314 ? 28.626 3.922 -13.368 1.00 48.72 314 ARG A O 1
ATOM 2363 N N . SER A 1 315 ? 26.439 3.823 -12.879 1.00 49.44 315 SER A N 1
ATOM 2364 C CA . SER A 1 315 ? 26.187 5.269 -12.989 1.00 49.44 315 SER A CA 1
ATOM 2365 C C . SER A 1 315 ? 26.357 6.031 -11.669 1.00 49.44 315 SER A C 1
ATOM 2367 O O . SER A 1 315 ? 26.483 7.251 -11.710 1.00 49.44 315 SER A O 1
ATOM 2369 N N . ASP A 1 316 ? 26.417 5.328 -10.532 1.00 46.06 316 ASP A N 1
ATOM 2370 C CA . ASP A 1 316 ? 26.601 5.916 -9.193 1.00 46.06 316 ASP A CA 1
ATOM 2371 C C . ASP A 1 316 ? 28.068 5.939 -8.704 1.00 46.06 316 ASP A C 1
ATOM 2373 O O . ASP A 1 316 ? 28.347 6.411 -7.600 1.00 46.06 316 ASP A O 1
ATOM 2377 N N . GLU A 1 317 ? 29.035 5.474 -9.506 1.00 38.56 317 GLU A N 1
ATOM 2378 C CA . GLU A 1 317 ? 30.459 5.701 -9.221 1.00 38.56 317 GLU A CA 1
ATOM 2379 C C . GLU A 1 317 ? 30.871 7.111 -9.693 1.00 38.56 317 GLU A C 1
ATOM 2381 O O . GLU A 1 317 ? 30.768 7.412 -10.887 1.00 38.56 317 GLU A O 1
ATOM 2386 N N . PRO A 1 318 ? 31.384 7.996 -8.811 1.00 42.91 318 PRO A N 1
ATOM 2387 C CA . PRO A 1 318 ? 32.035 9.214 -9.264 1.00 42.91 318 PRO A CA 1
ATOM 2388 C C . PRO A 1 318 ? 33.291 8.808 -10.037 1.00 42.91 318 PRO A C 1
ATOM 2390 O O . PRO A 1 318 ? 34.229 8.262 -9.459 1.00 42.91 318 PRO A O 1
ATOM 2393 N N . GLY A 1 319 ? 33.278 9.057 -11.348 1.00 40.69 319 GLY A N 1
ATOM 2394 C CA . GLY A 1 319 ? 34.338 8.690 -12.282 1.00 40.69 319 GLY A CA 1
ATOM 2395 C C . GLY A 1 319 ? 35.731 9.073 -11.784 1.00 40.69 319 GLY A C 1
ATOM 2396 O O . GLY A 1 319 ? 36.140 10.234 -11.841 1.00 40.69 319 GLY A O 1
ATOM 2397 N N . GLY A 1 320 ? 36.467 8.067 -11.319 1.00 39.91 320 GLY A N 1
ATOM 2398 C CA . GLY A 1 320 ? 37.902 8.122 -11.125 1.00 39.91 320 GLY A CA 1
ATOM 2399 C C . GLY A 1 320 ? 38.607 7.883 -12.455 1.00 39.91 320 GLY A C 1
ATOM 2400 O O . GLY A 1 320 ? 38.580 6.774 -12.971 1.00 39.91 320 GLY A O 1
ATOM 2401 N N . ALA A 1 321 ? 39.249 8.946 -12.940 1.00 48.03 321 ALA A N 1
ATOM 2402 C CA . ALA A 1 321 ? 40.386 8.968 -13.858 1.00 48.03 321 ALA A CA 1
ATOM 2403 C C . ALA A 1 321 ? 40.243 8.243 -15.211 1.00 48.03 321 ALA A C 1
ATOM 2405 O O . ALA A 1 321 ? 40.563 7.066 -15.329 1.00 48.03 321 ALA A O 1
ATOM 2406 N N . ASP A 1 322 ? 39.979 9.020 -16.266 1.00 44.50 322 ASP A N 1
ATOM 2407 C CA . ASP A 1 322 ? 40.890 8.996 -17.416 1.00 44.50 322 ASP A CA 1
ATOM 2408 C C . ASP A 1 322 ? 40.860 10.331 -18.186 1.00 44.50 322 ASP A C 1
ATOM 2410 O O . ASP A 1 322 ? 39.799 10.859 -18.524 1.00 44.50 322 ASP A O 1
ATOM 2414 N N . GLY A 1 323 ? 42.036 10.912 -18.420 1.00 34.38 323 GLY A N 1
ATOM 2415 C CA . GLY A 1 323 ? 42.223 12.187 -19.115 1.00 34.38 323 GLY A CA 1
ATOM 2416 C C . GLY A 1 323 ? 43.714 12.549 -19.190 1.00 34.38 323 GLY A C 1
ATOM 2417 O O . GLY A 1 323 ? 44.380 12.553 -18.157 1.00 34.38 323 GLY A O 1
ATOM 2418 N N . PRO A 1 324 ? 44.269 12.816 -20.385 1.00 43.50 324 PRO A N 1
ATOM 2419 C CA . PRO A 1 324 ? 45.583 12.307 -20.772 1.00 43.50 324 PRO A CA 1
ATOM 2420 C C . PRO A 1 324 ? 46.769 13.124 -20.249 1.00 43.50 324 PRO A C 1
ATOM 2422 O O . PRO A 1 324 ? 46.705 14.347 -20.093 1.00 43.50 324 PRO A O 1
ATOM 2425 N N . GLU A 1 325 ? 47.889 12.421 -20.059 1.00 41.84 325 GLU A N 1
ATOM 2426 C CA . GLU A 1 325 ? 49.226 12.976 -19.844 1.00 41.84 325 GLU A CA 1
ATOM 2427 C C . GLU A 1 325 ? 49.544 14.094 -20.850 1.00 41.84 325 GLU A C 1
ATOM 2429 O O . GLU A 1 325 ? 49.550 13.903 -22.068 1.00 41.84 325 GLU A O 1
ATOM 2434 N N . ARG A 1 326 ? 49.877 15.278 -20.330 1.00 39.62 326 ARG A N 1
ATOM 2435 C CA . ARG A 1 326 ? 50.556 16.321 -21.104 1.00 39.62 326 ARG A CA 1
ATOM 2436 C C . ARG A 1 326 ? 52.029 15.936 -21.269 1.00 39.62 326 ARG A C 1
ATOM 2438 O O . ARG A 1 326 ? 52.687 15.708 -20.251 1.00 39.62 326 ARG A O 1
ATOM 2445 N N . PRO A 1 327 ? 52.601 15.940 -22.485 1.00 41.34 327 PRO A N 1
ATOM 2446 C CA . PRO A 1 327 ? 54.022 15.692 -22.637 1.00 41.34 327 PRO A CA 1
ATOM 2447 C C . PRO A 1 327 ? 54.817 16.929 -22.205 1.00 41.34 327 PRO A C 1
ATOM 2449 O O . PRO A 1 327 ? 54.489 18.069 -22.540 1.00 41.34 327 PRO A O 1
ATOM 2452 N N . ALA A 1 328 ? 55.882 16.683 -21.449 1.00 42.16 328 ALA A N 1
ATOM 2453 C CA . ALA A 1 328 ? 56.887 17.668 -21.080 1.00 42.16 328 ALA A CA 1
ATOM 2454 C C . ALA A 1 328 ? 58.007 17.769 -22.135 1.00 42.16 328 ALA A C 1
ATOM 2456 O O . ALA A 1 328 ? 58.310 16.789 -22.818 1.00 42.16 328 ALA A O 1
ATOM 2457 N N . LYS A 1 329 ? 58.702 18.922 -22.093 1.00 38.59 329 LYS A N 1
ATOM 2458 C CA . LYS A 1 329 ? 59.957 19.354 -22.766 1.00 38.59 329 LYS A CA 1
ATOM 2459 C C . LYS A 1 329 ? 59.718 20.238 -24.015 1.00 38.59 329 LYS A C 1
ATOM 2461 O O . LYS A 1 329 ? 58.821 19.958 -24.789 1.00 38.59 329 LYS A O 1
ATOM 2466 N N . LEU A 1 330 ? 60.448 21.330 -24.278 1.00 37.38 330 LEU A N 1
ATOM 2467 C CA . LEU A 1 330 ? 61.828 21.714 -23.940 1.00 37.38 330 LEU A CA 1
ATOM 2468 C C . LEU A 1 330 ? 61.991 23.236 -23.696 1.00 37.38 330 LEU A C 1
ATOM 2470 O O . LEU A 1 330 ? 61.243 24.055 -24.216 1.00 37.38 330 LEU A O 1
ATOM 2474 N N . ARG A 1 331 ? 63.046 23.568 -22.938 1.00 38.88 331 ARG A N 1
ATOM 2475 C CA . ARG A 1 331 ? 63.696 24.883 -22.772 1.00 38.88 331 ARG A CA 1
ATOM 2476 C C . ARG A 1 331 ? 64.262 25.445 -24.088 1.00 38.88 331 ARG A C 1
ATOM 2478 O O . ARG A 1 331 ? 64.764 24.660 -24.885 1.00 38.88 331 ARG A O 1
ATOM 2485 N N . GLY A 1 332 ? 64.409 26.774 -24.149 1.00 35.34 332 GLY A N 1
ATOM 2486 C CA . GLY A 1 332 ? 65.638 27.404 -24.657 1.00 35.34 332 GLY A CA 1
ATOM 2487 C C . GLY A 1 332 ? 65.475 28.737 -25.400 1.00 35.34 332 GLY A C 1
ATOM 2488 O O . GLY A 1 332 ? 65.054 28.707 -26.544 1.00 35.34 332 GLY A O 1
ATOM 2489 N N . GLU A 1 333 ? 65.933 29.828 -24.751 1.00 39.31 333 GLU A N 1
ATOM 2490 C CA . GLU A 1 333 ? 66.599 31.028 -25.334 1.00 39.31 333 GLU A CA 1
ATOM 2491 C C . GLU A 1 333 ? 65.707 31.985 -26.166 1.00 39.31 333 GLU A C 1
ATOM 2493 O O . GLU A 1 333 ? 64.888 31.550 -26.953 1.00 39.31 333 GLU A O 1
ATOM 2498 N N . GLY A 1 334 ? 65.731 33.319 -26.093 1.00 35.22 334 GLY A N 1
ATOM 2499 C CA . GLY A 1 334 ? 66.601 34.343 -25.515 1.00 35.22 334 GLY A CA 1
ATOM 2500 C C . GLY A 1 334 ? 66.469 35.614 -26.393 1.00 35.22 334 GLY A C 1
ATOM 2501 O O . GLY A 1 334 ? 66.257 35.489 -27.595 1.00 35.22 334 GLY A O 1
ATOM 2502 N N . SER A 1 335 ? 66.647 36.807 -25.803 1.00 37.94 335 SER A N 1
ATOM 2503 C CA . SER A 1 335 ? 66.945 38.119 -26.439 1.00 37.94 335 SER A CA 1
ATOM 2504 C C . SER A 1 335 ? 65.843 39.203 -26.542 1.00 37.94 335 SER A C 1
ATOM 2506 O O . SER A 1 335 ? 64.882 39.078 -27.291 1.00 37.94 335 SER A O 1
ATOM 2508 N N . ALA A 1 336 ? 66.114 40.293 -25.805 1.00 42.06 336 ALA A N 1
ATOM 2509 C CA . ALA A 1 336 ? 65.984 41.729 -26.117 1.00 42.06 336 ALA A CA 1
ATOM 2510 C C . ALA A 1 336 ? 64.676 42.300 -26.706 1.00 42.06 336 ALA A C 1
ATOM 2512 O O . ALA A 1 336 ? 64.368 42.100 -27.877 1.00 42.06 336 ALA A O 1
ATOM 2513 N N . SER A 1 337 ? 64.007 43.177 -25.945 1.00 41.66 337 SER A N 1
ATOM 2514 C CA . SER A 1 337 ? 64.227 44.638 -25.971 1.00 41.66 337 SER A CA 1
ATOM 2515 C C . SER A 1 337 ? 63.497 45.332 -24.823 1.00 41.66 337 SER A C 1
ATOM 2517 O O . SER A 1 337 ? 62.462 44.793 -24.377 1.00 41.66 337 SER A O 1
#

Nearest PDB structures (foldseek):
  4yer-assembly1_B  TM=9.374E-01  e=6.383E-23  Thermotoga maritima MSB8
  4yer-assembly1_A  TM=9.387E-01  e=1.201E-22  Thermotoga maritima MSB8
  2d62-assembly1_A-2  TM=8.468E-01  e=5.999E-22  Pyrococcus horikoshii
  6xgz-assembly2_C  TM=8.280E-01  e=3.994E-21  Escherichia coli LAU-EC10
  6xgz-assembly4_G  TM=8.263E-01  e=1.884E-20  Escherichia coli LAU-EC10

pLDDT: mean 77.98, std 23.52, range [28.8, 98.25]

Sequence (337 aa):
MPSDVMPSDGTPSDDEPDPARPDSRQDLTTGSDTNRSGPTRSGHTRPDSPPPESTSPSPDVPPLHVRELTVRFAGLTALDAVDFTVRPGTVHALIGPNGAGKSTCFNVLSGVYRATAGSVLFGEHELTGMPPHRIADLGVARIFQNLALPPLATVEDSLLLGRHRLTRTGFLSAGLRLPAAAREERRHRERVREIAEFVGISPYLGRPAGSLPYGQQKLAELARALCMEPRLLLLDEPVAGMTADERRRTSAVIAGVRDSLGISIVLVEHDMGVVMRLADAVTVLDFGRLIADGAPADVQNDPAVVRAYLGERRSDEPGGADGPERPAKLRGEGSAS

Solvent-accessible surface area (backbone atoms only — n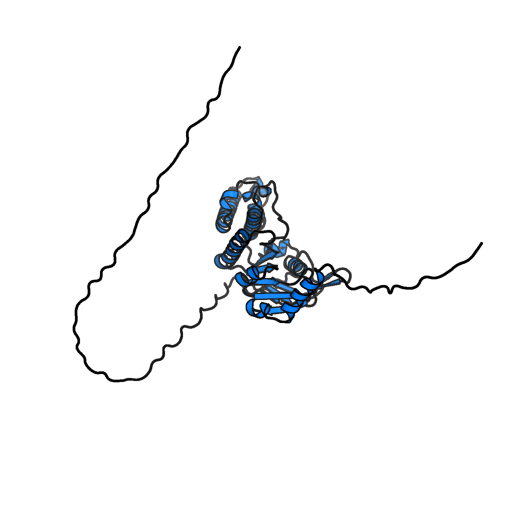ot comparable to full-atom values): 20176 Å² total; per-residue (Å²): 138,77,90,82,86,86,86,87,91,87,83,81,91,86,85,86,83,88,86,82,86,88,91,88,80,88,85,81,89,80,91,82,88,82,90,83,84,87,84,93,78,84,86,80,83,76,80,76,79,76,75,85,77,73,82,74,62,58,93,85,33,60,38,38,41,36,38,45,30,18,29,68,56,99,88,44,66,46,26,52,57,29,70,53,71,41,57,36,45,32,32,29,29,43,32,51,59,90,81,9,26,61,69,59,52,51,30,31,78,52,26,77,38,61,61,73,40,61,44,36,30,52,50,94,43,70,43,60,69,37,53,39,71,62,46,39,72,73,18,45,31,71,50,61,77,62,85,87,64,60,44,80,40,30,35,48,58,51,24,49,60,32,31,53,87,75,60,77,64,50,71,67,42,51,75,67,63,34,72,66,36,57,51,51,52,49,55,52,52,52,52,45,49,54,41,25,49,72,66,69,46,52,94,45,30,88,36,39,38,60,76,47,58,70,68,56,39,48,45,50,50,50,35,14,38,55,44,50,62,42,42,33,39,37,35,37,45,79,54,68,99,48,55,76,67,52,31,53,52,54,50,52,44,55,50,48,46,32,72,74,68,47,21,21,33,40,34,37,52,79,55,62,73,57,46,64,73,59,33,64,30,32,38,30,26,50,75,13,26,70,73,47,74,40,43,43,75,58,48,68,70,31,67,64,52,51,48,58,64,53,50,55,67,66,70,72,56,82,85,78,83,89,81,81,88,79,87,82,87,82,88,81,91,86,85,89,133

Mean predicted aligned error: 14.47 Å

Secondary structure (DSSP, 8-state):
--------------------------------------------PPP-PPPPPP-PPPTTPPPEEEEEEEEEETTEEEEEEEEEEEPTT-EEEEE-STTSSHHHHHHHHTTSS--SEEEEEETTEE-TT--HHHHHHTTEEEE-SS--S-TTSBHHHHHHHHTGGG--S-HHHHHTT-HHHHHHHHHHHHHHHHHHHHTT-GGGTTSBGGGS-HHHHHHHHHHHHHHT--SEEEEESTTTT--HHHHHHHHHHHHHHHHHH--EEEEE---HHHHHHH-SEEEEEETTEEEEEE-HHHHHT-HHHHHHHHHHHHHSS------PPPPP---------